Protein AF-A0A5N5XDY0-F1 (afdb_monomer)

pLDDT: mean 71.87, std 18.21, range [33.62, 95.75]

Mean predicted aligned error: 21.74 Å

Secondary structure (DSSP, 8-state):
-------S-EEE--TT-SS-EEESSHHHHHHHHHHHSTTSS-HHHHHHHHHHHH----SS-S-SS-TTSPTTTTTT--GGGHHHHHHHHHHHHHHHS--------------------------------TTSSSSS---------------------PPPPHHHHHHHHHHHHHHHHHHHHHHHHHHHHHHHHHHHHHHHHHHHHHHTTS--PPPPPPPPPPPPPPPP-S---TTTTTTTTS-HHHHHHHHHHHHHHHHHS--

Solvent-accessible surface area (backbone atoms only — not comparable to full-atom values): 17926 Å² total; per-residue (Å²): 132,82,90,70,66,86,67,92,54,54,67,52,81,60,87,93,46,100,63,78,49,76,28,90,43,70,64,61,46,49,54,47,43,56,72,79,44,61,86,78,63,54,76,68,53,50,50,49,50,48,50,56,70,63,55,61,71,63,90,66,50,91,53,87,65,65,90,87,57,61,92,79,74,63,83,78,66,51,67,91,45,37,64,62,54,48,46,64,56,48,56,62,52,59,69,66,53,75,75,78,83,72,75,73,81,73,88,77,82,86,85,83,88,83,83,89,79,93,78,86,80,91,80,85,87,77,94,71,71,88,81,74,76,82,82,78,88,82,88,84,84,85,86,81,83,93,73,89,81,93,74,82,80,81,74,77,73,73,74,76,55,78,66,56,60,53,49,55,54,49,53,53,51,51,53,52,50,55,50,52,56,51,51,53,53,50,54,49,52,53,52,54,50,53,53,52,55,52,52,52,50,55,54,53,60,62,64,73,72,71,83,79,84,88,75,85,80,78,85,80,81,82,81,76,85,76,84,83,85,72,82,90,49,81,77,61,81,51,52,85,79,46,52,78,69,53,47,57,52,52,52,54,50,52,59,49,51,56,68,75,57,73,130

Foldseek 3Di:
DPPPDPDLWDWDPDPLDPDIDTHPDLVVVVVCCCPSVNPPDDPVRSVVVSVVSVVPVPPQPPPPDQPPDDPPPCVPQDSVCNVVVNVVVVVVVVVPPPPDPPPPPPDDDDDDDDDDDDDDDDDDDDDDDPPPPPPDDDDDDDDDDDDDDPDDDPPPPPDPDPVVVVVVVVVVVVVVVVVVVVVVVVVVVVVVVVVVVVVVVVVVVVVVPDDDDDDDDDDDDDDDDDDPDDPPDVLPVCLVVDDPVVNVVSVVVVVVVCVVDPD

Sequence (263 aa):
MKYQHASSGLTCMDNSHDTTFSFYSAQAFKEHLYKEHSGQFDDDDLDNLTAACYQRLPRYSIITECPFCLPGQNSGIDLGNMVNHVTGHLIPLARISPAGHVAGDAESEYLASGKVSRGRPSQSGRRASLAERLQSEFPVEYQGENDTVEGYLLLNEAMPDADEEQCLANEARLRSSTYVDAQQKSAQCEFDTMNSVSSDNIRAAQAHNFGHPLSEPEPEPEPKPKDSGLPDNPFYNNWDSLTHKDRKKARRFIEKEMFTHPW

Structure (mmCIF, N/CA/C/O backbone):
data_AF-A0A5N5XDY0-F1
#
_entry.id   AF-A0A5N5XDY0-F1
#
loop_
_atom_site.group_PDB
_atom_site.id
_atom_site.type_symbol
_atom_site.label_atom_id
_atom_site.label_alt_id
_atom_site.label_comp_id
_atom_site.label_asym_id
_at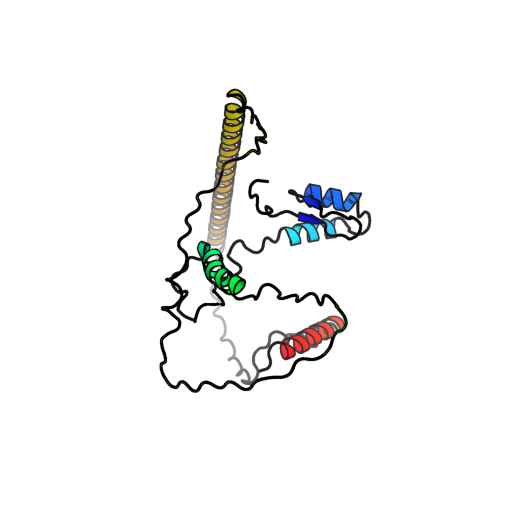om_site.label_entity_id
_atom_site.label_seq_id
_atom_site.pdbx_PDB_ins_code
_atom_site.Cartn_x
_atom_site.Cartn_y
_atom_site.Cartn_z
_atom_site.occupancy
_atom_site.B_iso_or_equiv
_atom_site.auth_seq_id
_atom_site.auth_comp_id
_atom_site.auth_asym_id
_atom_site.auth_atom_id
_atom_site.pdbx_PDB_model_num
ATOM 1 N N . MET A 1 1 ? 1.904 24.040 -2.381 1.00 43.53 1 MET A N 1
ATOM 2 C CA . MET A 1 1 ? 2.075 22.750 -1.677 1.00 43.53 1 MET A CA 1
ATOM 3 C C . MET A 1 1 ? 3.323 22.087 -2.240 1.00 43.53 1 MET A C 1
ATOM 5 O O . MET A 1 1 ? 3.305 21.654 -3.383 1.00 43.53 1 MET A O 1
ATOM 9 N N . LYS A 1 2 ? 4.451 22.166 -1.520 1.00 38.78 2 LYS A N 1
ATOM 10 C CA . LYS A 1 2 ? 5.746 21.638 -1.983 1.00 38.78 2 LYS A CA 1
ATOM 11 C C . LYS A 1 2 ? 5.671 20.105 -1.956 1.00 38.78 2 LYS A C 1
ATOM 13 O O . LYS A 1 2 ? 5.267 19.558 -0.940 1.00 38.78 2 LYS A O 1
ATOM 18 N N . TYR A 1 3 ? 6.011 19.486 -3.086 1.00 47.78 3 TYR A N 1
ATOM 19 C CA . TYR A 1 3 ? 6.076 18.070 -3.496 1.00 47.78 3 TYR A CA 1
ATOM 20 C C . TYR A 1 3 ? 6.390 16.988 -2.438 1.00 47.78 3 TYR A C 1
ATOM 22 O O . TYR A 1 3 ? 7.261 16.144 -2.637 1.00 47.78 3 TYR A O 1
ATOM 30 N N . GLN A 1 4 ? 5.677 16.954 -1.317 1.00 45.12 4 GLN A N 1
ATOM 31 C CA . GLN A 1 4 ? 5.674 15.797 -0.435 1.00 45.12 4 GLN A CA 1
ATOM 32 C C . GLN A 1 4 ? 4.752 14.762 -1.071 1.00 45.12 4 GLN A C 1
ATOM 34 O O . GLN A 1 4 ? 3.531 14.821 -0.939 1.00 45.12 4 GLN A O 1
ATOM 39 N N . HIS A 1 5 ? 5.345 13.833 -1.822 1.00 43.47 5 HIS A N 1
ATOM 40 C CA . HIS A 1 5 ? 4.677 12.577 -2.145 1.00 43.47 5 HIS A CA 1
ATOM 41 C C . HIS A 1 5 ? 4.140 11.986 -0.845 1.00 43.47 5 HIS A C 1
ATOM 43 O O . HIS A 1 5 ? 4.851 12.048 0.159 1.00 43.47 5 HIS A O 1
ATOM 49 N N . ALA A 1 6 ? 2.909 11.459 -0.868 1.00 47.19 6 ALA A N 1
ATOM 50 C CA . ALA A 1 6 ? 2.263 10.852 0.289 1.00 47.19 6 ALA A CA 1
ATOM 51 C C . ALA A 1 6 ? 3.246 9.888 0.960 1.00 47.19 6 ALA A C 1
ATOM 53 O O . ALA A 1 6 ? 3.518 8.788 0.471 1.00 47.19 6 ALA A O 1
ATOM 54 N N . SER A 1 7 ? 3.866 10.358 2.038 1.00 54.66 7 SER A N 1
ATOM 55 C CA . SER A 1 7 ? 4.783 9.574 2.835 1.00 54.66 7 SER A CA 1
ATOM 56 C C . SER A 1 7 ? 3.951 8.432 3.385 1.00 54.66 7 SER A C 1
ATOM 58 O O . SER A 1 7 ? 2.896 8.682 3.954 1.00 54.66 7 SER A O 1
ATOM 60 N N . SER A 1 8 ? 4.388 7.196 3.118 1.00 64.19 8 SER A N 1
ATOM 61 C CA . SER A 1 8 ? 3.718 5.947 3.500 1.00 64.19 8 SER A CA 1
ATOM 62 C C . SER A 1 8 ? 2.897 6.120 4.781 1.00 64.19 8 SER A C 1
ATOM 64 O O . SER A 1 8 ? 3.482 6.202 5.863 1.00 64.19 8 SER A O 1
ATOM 66 N N . GLY A 1 9 ? 1.581 6.244 4.632 1.00 76.81 9 GLY A N 1
ATOM 67 C CA . GLY A 1 9 ? 0.660 6.619 5.695 1.00 76.81 9 GLY A CA 1
ATOM 68 C C . GLY A 1 9 ? -0.569 5.728 5.645 1.00 76.81 9 GLY A C 1
ATOM 69 O O . GLY A 1 9 ? -0.947 5.232 4.583 1.00 76.81 9 GLY A O 1
ATOM 70 N N . LEU A 1 10 ? -1.163 5.495 6.808 1.00 86.06 10 LEU A N 1
ATOM 71 C CA . LEU A 1 10 ? -2.403 4.739 6.931 1.00 86.06 10 LEU A CA 1
ATOM 72 C C . LEU A 1 10 ? -3.538 5.650 6.476 1.00 86.06 10 LEU A C 1
ATOM 74 O O . LEU A 1 10 ? -3.572 6.814 6.870 1.00 86.06 10 LEU A O 1
ATOM 78 N N . THR A 1 11 ? -4.442 5.156 5.638 1.00 90.44 11 THR A N 1
ATOM 79 C CA . THR A 1 11 ? -5.595 5.942 5.187 1.00 90.44 11 THR A CA 1
ATOM 80 C C . THR A 1 11 ? -6.879 5.199 5.498 1.00 90.44 11 THR A C 1
ATOM 82 O O . THR A 1 11 ? -6.987 4.007 5.217 1.00 90.44 11 THR A O 1
ATOM 85 N N . CYS A 1 12 ? -7.840 5.896 6.101 1.00 91.69 12 CYS A N 1
ATOM 86 C CA . CYS A 1 12 ? -9.199 5.385 6.219 1.00 91.69 12 CYS A CA 1
ATOM 87 C C . CYS A 1 12 ? -9.968 5.769 4.951 1.00 91.69 12 CYS A C 1
ATOM 89 O O . CYS A 1 12 ? -10.018 6.947 4.586 1.00 91.69 12 CYS A O 1
ATOM 91 N N . MET A 1 13 ? -10.523 4.768 4.267 1.00 88.75 13 MET A N 1
ATOM 92 C CA . MET A 1 13 ? -11.339 4.929 3.055 1.00 88.75 13 MET A CA 1
ATOM 93 C C . MET A 1 13 ? -12.779 4.452 3.272 1.00 88.75 13 MET A C 1
ATOM 95 O O . MET A 1 13 ? -13.452 4.074 2.317 1.00 88.75 13 MET A O 1
ATOM 99 N N . ASP A 1 14 ? -13.230 4.397 4.523 1.00 90.56 14 ASP A N 1
ATOM 100 C CA . ASP A 1 14 ? -14.595 3.984 4.815 1.00 90.56 14 ASP A CA 1
ATOM 101 C C . ASP A 1 14 ? -15.613 5.027 4.328 1.00 90.56 14 ASP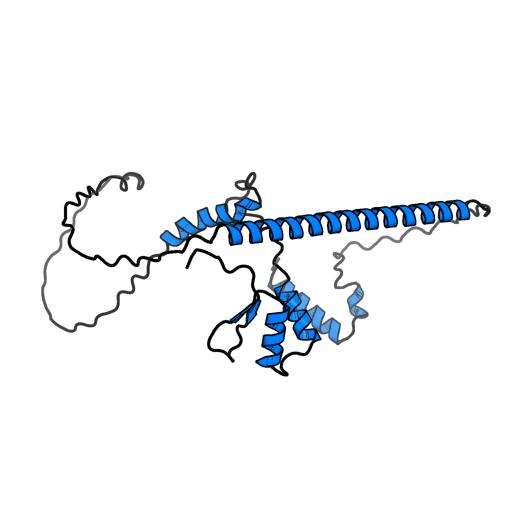 A C 1
ATOM 103 O O . ASP A 1 14 ? -15.341 6.228 4.294 1.00 90.56 14 ASP A O 1
ATOM 107 N N . ASN A 1 15 ? -16.805 4.557 3.961 1.00 90.44 15 ASN A N 1
ATOM 108 C CA . ASN A 1 15 ? -17.873 5.403 3.427 1.00 90.44 15 ASN A CA 1
ATOM 109 C C . ASN A 1 15 ? -18.590 6.235 4.507 1.00 90.44 15 ASN A C 1
ATOM 111 O O . ASN A 1 15 ? -19.485 7.010 4.172 1.00 90.44 15 ASN A O 1
ATOM 115 N N . SER A 1 16 ? -18.254 6.072 5.790 1.00 91.06 16 SER A N 1
ATOM 116 C CA . SER A 1 16 ? -18.782 6.901 6.882 1.00 91.06 16 SER A CA 1
ATOM 117 C C . SER A 1 16 ? -18.285 8.352 6.840 1.00 91.06 16 SER A C 1
ATOM 119 O O . SER A 1 16 ? -18.801 9.201 7.574 1.00 91.06 16 SER A O 1
ATOM 121 N N . HIS A 1 17 ? -17.278 8.644 6.013 1.00 89.44 17 HIS A N 1
ATOM 122 C CA . HIS A 1 17 ? -16.647 9.949 5.912 1.00 89.44 17 HIS A CA 1
ATOM 123 C C . HIS A 1 17 ? -16.549 10.402 4.453 1.00 89.44 17 HIS A C 1
ATOM 125 O O . HIS A 1 17 ? -16.140 9.646 3.578 1.00 89.44 17 HIS A O 1
ATOM 131 N N . ASP A 1 18 ? -16.837 11.679 4.200 1.00 91.88 18 ASP A N 1
ATOM 132 C CA . ASP A 1 18 ? -16.737 12.272 2.856 1.00 91.88 18 ASP A CA 1
ATOM 133 C C . ASP A 1 18 ? -15.285 12.595 2.449 1.00 91.88 18 ASP A C 1
ATOM 135 O O . ASP A 1 18 ? -15.013 13.040 1.332 1.00 91.88 18 ASP A O 1
ATOM 139 N N . THR A 1 19 ? -14.333 12.409 3.367 1.00 89.38 19 THR A N 1
ATOM 140 C CA . THR A 1 19 ? -12.928 12.782 3.197 1.00 89.38 19 THR A CA 1
ATOM 141 C C . THR A 1 19 ? -11.998 11.654 3.616 1.00 89.38 19 THR A C 1
ATOM 143 O O . THR A 1 19 ? -12.155 11.083 4.693 1.00 89.38 19 THR A O 1
ATOM 146 N N . THR A 1 20 ? -10.968 11.385 2.810 1.00 90.44 20 THR A N 1
ATOM 147 C CA . THR A 1 20 ? -9.908 10.429 3.154 1.00 90.44 20 THR A CA 1
ATOM 148 C C . THR A 1 20 ? -9.038 10.983 4.280 1.00 90.44 20 THR A C 1
ATOM 150 O O . THR A 1 20 ? -8.316 11.964 4.091 1.00 90.44 20 THR A O 1
ATOM 153 N N . PHE A 1 21 ? -9.071 10.339 5.446 1.00 91.75 21 PHE A N 1
ATOM 154 C CA . PHE A 1 21 ? -8.192 10.685 6.561 1.00 91.75 21 PHE A CA 1
ATOM 155 C C . PHE A 1 21 ? -6.872 9.927 6.452 1.00 91.75 21 PHE A C 1
ATOM 157 O O . PHE A 1 21 ? -6.863 8.701 6.352 1.00 91.75 21 PHE A O 1
ATOM 164 N N . SER A 1 22 ? -5.758 10.657 6.486 1.00 89.50 22 SER A N 1
ATOM 165 C CA . SER A 1 22 ? -4.402 10.103 6.459 1.00 89.50 22 SER A CA 1
ATOM 166 C C . SER A 1 22 ? -3.716 10.241 7.816 1.00 89.50 22 SER A C 1
ATOM 168 O O . SER A 1 22 ? -3.677 11.332 8.385 1.00 89.50 22 SER A O 1
ATOM 170 N N . PHE A 1 23 ? -3.110 9.157 8.294 1.00 91.75 23 PHE A N 1
ATOM 171 C CA . PHE A 1 23 ? -2.450 9.065 9.591 1.00 91.75 23 PHE A CA 1
ATOM 172 C C . PHE A 1 23 ? -0.983 8.661 9.431 1.00 91.75 23 PHE A C 1
ATOM 174 O O . PHE A 1 23 ? -0.635 7.779 8.642 1.00 91.75 23 PHE A O 1
ATOM 181 N N . TYR A 1 24 ? -0.118 9.283 10.232 1.00 88.00 24 TYR A N 1
ATOM 182 C CA . TYR A 1 24 ? 1.324 9.011 10.243 1.00 88.00 24 TYR A CA 1
ATOM 183 C C . TYR A 1 24 ? 1.736 7.949 11.270 1.00 88.00 24 TYR A C 1
ATOM 185 O O . TYR A 1 24 ? 2.870 7.471 11.236 1.00 88.00 24 TYR A O 1
ATOM 193 N N . SER A 1 25 ? 0.837 7.571 12.183 1.00 89.88 25 SER A N 1
ATOM 194 C CA . SER A 1 25 ? 1.092 6.557 13.204 1.00 89.88 25 SER A CA 1
ATOM 195 C C . SER A 1 25 ? -0.024 5.515 13.261 1.00 89.88 25 SER A C 1
ATOM 197 O O . SER A 1 25 ? -1.206 5.835 13.135 1.00 89.88 25 SER A O 1
ATOM 199 N N . ALA A 1 26 ? 0.382 4.266 13.509 1.00 90.81 26 ALA A N 1
ATOM 200 C CA . ALA A 1 26 ? -0.480 3.144 13.874 1.00 90.81 26 ALA A CA 1
ATOM 201 C C . ALA A 1 26 ? -1.526 3.541 14.918 1.00 90.81 26 ALA A C 1
ATOM 203 O O . ALA A 1 26 ? -2.714 3.297 14.756 1.00 90.81 26 ALA A O 1
ATOM 204 N N . GLN A 1 27 ? -1.056 4.184 15.986 1.00 93.38 27 GLN A N 1
ATOM 205 C CA . GLN A 1 27 ? -1.870 4.522 17.140 1.00 93.38 27 GLN A CA 1
ATOM 206 C C . GLN A 1 27 ? -2.979 5.516 16.786 1.00 93.38 27 GLN A C 1
ATOM 208 O O . GLN A 1 27 ? -4.128 5.282 17.138 1.00 93.38 27 GLN A O 1
ATOM 213 N N . ALA A 1 28 ? -2.665 6.572 16.026 1.00 94.06 28 ALA A N 1
ATOM 214 C CA . ALA A 1 28 ? -3.666 7.555 15.615 1.00 94.06 28 ALA A CA 1
ATOM 215 C C . ALA A 1 28 ? -4.730 6.938 14.692 1.00 94.06 28 ALA A C 1
ATOM 217 O O . ALA A 1 28 ? -5.906 7.280 14.790 1.00 94.06 28 ALA A O 1
ATOM 218 N N . PHE A 1 29 ? -4.333 5.998 13.827 1.00 93.75 29 PHE A N 1
ATOM 219 C CA . PHE A 1 29 ? -5.274 5.250 12.996 1.00 93.75 29 PHE A CA 1
ATOM 220 C C . PHE A 1 29 ? -6.183 4.340 13.834 1.00 93.75 29 PHE A C 1
ATOM 222 O O . PHE A 1 29 ? -7.393 4.331 13.623 1.00 93.75 29 PHE A O 1
ATOM 229 N N . LYS A 1 30 ? -5.635 3.629 14.828 1.00 93.88 30 LYS A N 1
ATOM 230 C CA . LYS A 1 30 ? -6.440 2.801 15.737 1.00 93.88 30 LYS A CA 1
ATOM 231 C C . LYS A 1 30 ? -7.422 3.629 16.556 1.00 93.88 30 LYS A C 1
ATOM 233 O O . LYS A 1 30 ? -8.588 3.272 16.649 1.00 93.88 30 LYS A O 1
ATOM 238 N N . GLU A 1 31 ? -6.976 4.751 17.114 1.00 95.12 31 GLU A N 1
ATOM 239 C CA . GLU A 1 31 ? -7.840 5.673 17.861 1.00 95.12 31 GLU A CA 1
ATOM 240 C C . GLU A 1 31 ? -8.985 6.205 16.995 1.00 95.12 31 GLU A C 1
ATOM 242 O O . GLU A 1 31 ? -10.125 6.280 17.456 1.00 95.12 31 GLU A O 1
ATOM 247 N N . HIS A 1 32 ? -8.704 6.511 15.727 1.00 95.31 32 HIS A N 1
ATOM 248 C CA . HIS A 1 32 ? -9.734 6.862 14.757 1.00 95.31 32 HIS A CA 1
ATOM 249 C C . HIS A 1 32 ? -10.731 5.716 14.531 1.00 95.31 32 HIS A C 1
ATOM 251 O O . HIS A 1 32 ? -11.935 5.951 14.620 1.00 95.31 32 HIS A O 1
ATOM 257 N N . LEU A 1 33 ? -10.259 4.483 14.318 1.00 94.62 33 LEU A N 1
ATOM 258 C CA . LEU A 1 33 ? -11.135 3.318 14.152 1.00 94.62 33 LEU A CA 1
ATOM 259 C C . LEU A 1 33 ? -11.999 3.057 15.394 1.00 94.62 33 LEU A C 1
ATOM 261 O O . LEU A 1 33 ? -13.194 2.817 15.261 1.00 94.62 33 LEU A O 1
ATOM 265 N N . TYR A 1 34 ? -11.451 3.183 16.604 1.00 93.56 34 TYR A N 1
ATOM 266 C CA . TYR A 1 34 ? -12.243 3.028 17.828 1.00 93.56 34 TYR A CA 1
ATOM 267 C C . TYR A 1 34 ? -13.325 4.093 17.975 1.00 93.56 34 TYR A C 1
ATOM 269 O O . TYR A 1 34 ? -14.418 3.798 18.459 1.00 93.56 34 TYR A O 1
ATOM 277 N N . LYS A 1 35 ? -13.014 5.335 17.598 1.00 94.69 35 LYS A N 1
ATOM 278 C CA . LYS A 1 35 ? -13.906 6.471 17.817 1.00 94.69 35 LYS A CA 1
ATOM 279 C C . LYS A 1 35 ? -15.003 6.566 16.762 1.00 94.69 35 LYS A C 1
ATOM 281 O O . LYS A 1 35 ? -16.158 6.785 17.111 1.00 94.69 35 LYS A O 1
ATOM 286 N N . GLU A 1 36 ? -14.636 6.419 15.495 1.00 95.75 36 GLU A N 1
ATOM 287 C CA . GLU A 1 36 ? -15.531 6.665 14.360 1.00 95.75 36 GLU A CA 1
ATOM 288 C C . GLU A 1 36 ? -16.136 5.363 13.796 1.00 95.75 36 GLU A C 1
ATOM 290 O O . GLU A 1 36 ? -17.193 5.395 13.170 1.00 95.75 36 GLU A O 1
ATOM 295 N N . HIS A 1 37 ? -15.523 4.205 14.081 1.00 93.44 37 HIS A N 1
ATOM 296 C CA . HIS A 1 37 ? -15.965 2.873 13.634 1.00 93.44 37 HIS A CA 1
ATOM 297 C C . HIS A 1 37 ? -16.177 1.897 14.804 1.00 93.44 37 HIS A C 1
ATOM 299 O O . HIS A 1 37 ? -15.895 0.698 14.706 1.00 93.44 37 HIS A O 1
ATOM 305 N N . SER A 1 38 ? -16.685 2.402 15.933 1.00 88.56 38 SER A N 1
ATOM 306 C CA . SER A 1 38 ? -16.851 1.618 17.160 1.00 88.56 38 SER A CA 1
ATOM 307 C C . SER A 1 38 ? -17.685 0.348 16.931 1.00 88.56 38 SER A C 1
ATOM 309 O O . SER A 1 38 ? -18.814 0.421 16.441 1.00 88.56 38 SER A O 1
ATOM 311 N N . GLY A 1 39 ? -17.148 -0.807 17.332 1.00 90.50 39 GLY A N 1
ATOM 312 C CA . GLY A 1 39 ? -17.832 -2.104 17.276 1.00 90.50 39 GLY A CA 1
ATOM 313 C C . GLY A 1 39 ? -17.767 -2.838 15.932 1.00 90.50 39 GLY A C 1
ATOM 314 O O . GLY A 1 39 ? -18.360 -3.910 15.824 1.00 90.50 39 GLY A O 1
ATOM 315 N N . GLN A 1 40 ? -17.067 -2.304 14.924 1.00 90.31 40 GLN A N 1
ATOM 316 C CA . GLN A 1 40 ? -16.798 -3.039 13.677 1.00 90.31 40 GLN A CA 1
ATOM 317 C C . GLN A 1 40 ? -15.556 -3.929 13.749 1.00 90.31 40 GLN A C 1
ATOM 319 O O . GLN A 1 40 ? -15.483 -4.918 13.025 1.00 90.31 40 GLN A O 1
ATOM 324 N N . PHE A 1 41 ? -14.604 -3.578 14.609 1.00 92.31 41 PHE A N 1
ATOM 325 C CA . PHE A 1 41 ? -13.322 -4.256 14.737 1.00 92.31 41 PHE A CA 1
ATOM 326 C C . PHE A 1 41 ? -13.039 -4.503 16.219 1.00 92.31 41 PHE A C 1
ATOM 328 O O . PHE A 1 41 ? -13.302 -3.625 17.048 1.00 92.31 41 PHE A O 1
ATOM 335 N N . ASP A 1 42 ? -12.531 -5.686 16.544 1.00 94.06 42 ASP A N 1
ATOM 336 C CA . ASP A 1 42 ? -11.958 -5.972 17.858 1.00 94.06 42 ASP A CA 1
ATOM 337 C C . ASP A 1 42 ? -10.457 -5.634 17.892 1.00 94.06 42 ASP A C 1
ATOM 339 O O . ASP A 1 42 ? -9.836 -5.385 16.858 1.00 94.06 42 ASP A O 1
ATOM 343 N N . ASP A 1 43 ? -9.873 -5.570 19.089 1.00 91.75 43 ASP A N 1
ATOM 344 C CA . ASP A 1 43 ? -8.477 -5.160 19.278 1.00 91.75 43 ASP A CA 1
ATOM 345 C C . ASP A 1 43 ? -7.492 -6.002 18.437 1.00 91.75 43 ASP A C 1
ATOM 347 O O . ASP A 1 43 ? -6.533 -5.457 17.881 1.00 91.75 43 ASP A O 1
ATOM 351 N N . ASP A 1 44 ? -7.761 -7.303 18.279 1.00 93.56 44 ASP A N 1
ATOM 352 C CA . ASP A 1 44 ? -6.936 -8.219 17.487 1.00 93.56 44 ASP A CA 1
ATOM 353 C C . ASP A 1 44 ? -7.048 -7.912 15.981 1.00 93.56 44 ASP A C 1
ATOM 355 O O . ASP A 1 44 ? -6.042 -7.889 15.260 1.00 93.56 44 ASP A O 1
ATOM 359 N N . ASP A 1 45 ? -8.253 -7.623 15.486 1.00 94.00 45 ASP A N 1
ATOM 360 C CA . ASP A 1 45 ? -8.497 -7.191 14.109 1.00 94.00 45 ASP A CA 1
ATOM 361 C C . ASP A 1 45 ? -7.819 -5.850 13.805 1.00 94.00 45 ASP A C 1
ATOM 363 O O . ASP A 1 45 ? -7.219 -5.698 12.734 1.00 94.00 45 ASP A O 1
ATOM 367 N N . LEU A 1 46 ? -7.848 -4.887 14.735 1.00 91.62 46 LEU A N 1
ATOM 368 C CA . LEU A 1 46 ? -7.135 -3.613 14.572 1.00 91.62 46 LEU A CA 1
ATOM 369 C C . LEU A 1 46 ? -5.620 -3.820 14.484 1.00 91.62 46 LEU A C 1
ATOM 371 O O . LEU A 1 46 ? -4.955 -3.160 13.674 1.00 91.62 46 LEU A O 1
ATOM 375 N N . ASP A 1 47 ? -5.063 -4.707 15.305 1.00 90.00 47 ASP A N 1
ATOM 376 C CA . ASP A 1 47 ? -3.643 -5.052 15.278 1.00 90.00 47 ASP A CA 1
ATOM 377 C C . ASP A 1 47 ? -3.261 -5.712 13.954 1.00 90.00 47 ASP A C 1
ATOM 379 O O . ASP A 1 47 ? -2.285 -5.297 13.320 1.00 90.00 47 ASP A O 1
ATOM 383 N N . ASN A 1 48 ? -4.069 -6.663 13.485 1.00 90.25 48 ASN A N 1
ATOM 384 C CA . ASN A 1 48 ? -3.872 -7.336 12.205 1.00 90.25 48 ASN A CA 1
ATOM 385 C C . ASN A 1 48 ? -3.995 -6.377 11.020 1.00 90.25 48 ASN A C 1
ATOM 387 O O . ASN A 1 48 ? -3.157 -6.409 10.117 1.00 90.25 48 ASN A O 1
ATOM 391 N N . LEU A 1 49 ? -4.999 -5.498 11.023 1.00 88.81 49 LEU A N 1
ATOM 392 C CA . LEU A 1 49 ? -5.204 -4.498 9.978 1.00 88.81 49 LEU A CA 1
ATOM 393 C C . LEU A 1 49 ? -4.032 -3.519 9.939 1.00 88.81 49 LEU A C 1
ATOM 395 O O . LEU A 1 49 ? -3.452 -3.269 8.882 1.00 88.81 49 LEU A O 1
ATOM 399 N N . THR A 1 50 ? -3.632 -3.019 11.107 1.00 88.31 50 THR A N 1
ATOM 400 C CA . THR A 1 50 ? -2.471 -2.140 11.237 1.00 88.31 50 THR A CA 1
ATOM 401 C C . THR A 1 50 ? -1.220 -2.849 10.722 1.00 88.31 50 THR A C 1
ATOM 403 O O . THR A 1 50 ? -0.522 -2.310 9.865 1.00 88.31 50 THR A O 1
ATOM 406 N N . ALA A 1 51 ? -0.956 -4.081 11.164 1.00 86.62 51 ALA A N 1
ATOM 407 C CA . ALA A 1 51 ? 0.186 -4.872 10.717 1.00 86.62 51 ALA A CA 1
ATOM 408 C C . ALA A 1 51 ? 0.160 -5.135 9.204 1.00 86.62 51 ALA A C 1
ATOM 410 O O . ALA A 1 51 ? 1.202 -5.020 8.563 1.00 86.62 51 ALA A O 1
ATOM 411 N N . ALA A 1 52 ? -1.006 -5.418 8.618 1.00 83.12 52 ALA A N 1
ATOM 412 C CA . ALA A 1 52 ? -1.178 -5.605 7.179 1.00 83.12 52 ALA A CA 1
ATOM 413 C C . ALA A 1 52 ? -0.888 -4.316 6.398 1.00 83.12 52 ALA A C 1
ATOM 415 O O . ALA A 1 52 ? -0.205 -4.357 5.378 1.00 83.12 52 ALA A O 1
ATOM 416 N N . CYS A 1 53 ? -1.312 -3.156 6.899 1.00 77.31 53 CYS A N 1
ATOM 417 C CA . CYS A 1 53 ? -0.952 -1.874 6.296 1.00 77.31 53 CYS A CA 1
ATOM 418 C C . CYS A 1 53 ? 0.539 -1.523 6.487 1.00 77.31 53 CYS A C 1
ATOM 420 O O . CYS A 1 53 ? 1.122 -0.824 5.656 1.00 77.31 53 CYS A O 1
ATOM 422 N N . TYR A 1 54 ? 1.175 -2.028 7.551 1.00 72.88 54 TYR A N 1
ATOM 423 C CA . TYR A 1 54 ? 2.622 -1.937 7.786 1.00 72.88 54 TYR A CA 1
ATOM 424 C C . TYR A 1 54 ? 3.443 -3.030 7.111 1.00 72.88 54 TYR A C 1
ATOM 426 O O . TYR A 1 54 ? 4.676 -2.919 7.130 1.00 72.88 54 TYR A O 1
ATOM 434 N N . GLN A 1 55 ? 2.820 -4.014 6.451 1.00 65.31 55 GLN A N 1
ATOM 435 C CA . GLN A 1 55 ? 3.482 -4.794 5.410 1.00 65.31 55 GLN A CA 1
ATOM 436 C C . GLN A 1 55 ? 3.738 -3.838 4.248 1.00 65.31 55 GLN A C 1
ATOM 438 O O . GLN A 1 55 ? 3.112 -3.885 3.191 1.00 65.31 55 GLN A O 1
ATOM 443 N N . ARG A 1 56 ? 4.689 -2.923 4.473 1.00 59.16 56 ARG A N 1
ATOM 444 C CA . ARG A 1 56 ? 5.425 -2.239 3.434 1.00 59.16 56 ARG A CA 1
ATOM 445 C C . ARG A 1 56 ? 5.774 -3.343 2.469 1.00 59.16 56 ARG A C 1
ATOM 447 O O . ARG A 1 56 ? 6.534 -4.244 2.833 1.00 59.16 56 ARG A O 1
ATOM 454 N N . LEU A 1 57 ? 5.206 -3.252 1.267 1.00 58.09 57 LEU A N 1
ATOM 455 C CA . LEU A 1 57 ? 5.749 -3.967 0.130 1.00 58.09 57 LEU A CA 1
ATOM 456 C C . LEU A 1 57 ? 7.262 -3.820 0.260 1.00 58.09 57 LEU A C 1
ATOM 458 O O . LEU A 1 57 ? 7.721 -2.688 0.498 1.00 58.09 57 LEU A O 1
ATOM 462 N N . PRO A 1 58 ? 7.995 -4.945 0.296 1.00 59.62 58 PRO A N 1
ATOM 463 C CA . PRO A 1 58 ? 9.406 -4.913 0.597 1.00 59.62 58 PRO A CA 1
ATOM 464 C C . PRO A 1 58 ? 10.037 -3.779 -0.202 1.00 59.62 58 PRO A C 1
ATOM 466 O O . PRO A 1 58 ? 9.735 -3.616 -1.381 1.00 59.62 58 PRO A O 1
ATOM 469 N N . ARG A 1 59 ? 10.859 -2.934 0.434 1.00 57.66 59 ARG A N 1
ATOM 470 C CA . ARG A 1 59 ? 11.488 -1.798 -0.269 1.00 57.66 59 ARG A CA 1
ATOM 471 C C . ARG A 1 59 ? 12.339 -2.251 -1.466 1.00 57.66 59 ARG A C 1
ATOM 473 O O . ARG A 1 59 ? 12.796 -1.415 -2.235 1.00 57.66 59 ARG A O 1
ATOM 480 N N . TYR A 1 60 ? 12.560 -3.557 -1.603 1.00 57.53 60 TYR A N 1
ATOM 481 C CA . TYR A 1 60 ? 13.055 -4.208 -2.802 1.00 57.53 60 TYR A CA 1
ATOM 482 C C . TYR A 1 60 ? 11.999 -4.044 -3.898 1.00 57.53 60 TYR A C 1
ATOM 484 O O . TYR A 1 60 ? 10.921 -4.629 -3.842 1.00 57.53 60 TYR A O 1
ATOM 492 N N . SER A 1 61 ? 12.318 -3.171 -4.847 1.00 61.59 61 SER A N 1
ATOM 493 C CA . SER A 1 61 ? 11.527 -2.786 -6.007 1.00 61.59 61 SER A CA 1
ATOM 494 C C . SER A 1 61 ? 10.640 -3.934 -6.500 1.00 61.59 61 SER A C 1
ATOM 496 O O . SER A 1 61 ? 11.146 -4.952 -6.958 1.00 61.59 61 SER A O 1
ATOM 498 N N . ILE A 1 62 ? 9.314 -3.745 -6.440 1.00 71.50 62 ILE A N 1
ATOM 499 C CA . ILE A 1 62 ? 8.283 -4.665 -6.979 1.00 71.50 62 ILE A CA 1
ATOM 500 C C . ILE A 1 62 ? 8.611 -5.081 -8.424 1.00 71.50 62 ILE A C 1
ATOM 502 O O . ILE A 1 62 ? 8.194 -6.126 -8.911 1.00 71.50 62 ILE A O 1
ATOM 506 N N . ILE A 1 63 ? 9.382 -4.240 -9.105 1.00 81.44 63 ILE A N 1
ATOM 507 C CA . ILE A 1 63 ? 9.887 -4.453 -10.440 1.00 81.44 63 ILE A CA 1
ATOM 508 C C . ILE A 1 63 ? 11.346 -4.901 -10.320 1.00 81.44 63 ILE A C 1
ATOM 510 O O . ILE A 1 63 ? 12.234 -4.079 -10.099 1.00 81.44 63 ILE A O 1
ATOM 514 N N . THR A 1 64 ? 11.584 -6.204 -10.451 1.00 86.94 64 THR A N 1
ATOM 515 C CA . THR A 1 64 ? 12.931 -6.780 -10.609 1.00 86.94 64 THR A CA 1
ATOM 516 C C . THR A 1 64 ? 13.376 -6.781 -12.068 1.00 86.94 64 THR A C 1
ATOM 518 O O . THR A 1 64 ? 14.568 -6.784 -12.356 1.00 86.94 64 THR A O 1
ATOM 521 N N . GLU A 1 65 ? 12.419 -6.741 -12.994 1.00 89.81 65 GLU A N 1
ATOM 522 C CA . GLU A 1 65 ? 12.647 -6.756 -14.433 1.00 89.81 65 GLU A CA 1
ATOM 523 C C . GLU A 1 65 ? 11.717 -5.757 -15.116 1.00 89.81 65 GLU A C 1
ATOM 525 O O . GLU A 1 65 ? 10.529 -5.678 -14.802 1.00 89.81 65 GLU A O 1
ATOM 530 N N . CYS A 1 66 ? 12.246 -4.985 -16.065 1.00 92.12 66 CYS A N 1
ATOM 531 C CA . CYS A 1 66 ? 11.430 -4.061 -16.838 1.00 92.12 66 CYS A CA 1
ATOM 532 C C . CYS A 1 66 ? 10.555 -4.835 -17.840 1.00 92.12 66 CYS A C 1
ATOM 534 O O . CYS A 1 66 ? 11.114 -5.517 -18.702 1.00 92.12 66 CYS A O 1
ATOM 536 N N . PRO A 1 67 ? 9.216 -4.682 -17.812 1.00 91.56 67 PRO A N 1
ATOM 537 C CA . PRO A 1 67 ? 8.314 -5.381 -18.731 1.00 91.56 67 PRO A CA 1
ATOM 538 C C . PRO A 1 67 ? 8.329 -4.811 -20.160 1.00 91.56 67 PRO A C 1
ATOM 540 O O . PRO A 1 67 ? 7.745 -5.402 -21.064 1.00 91.56 67 PRO A O 1
ATOM 543 N N . PHE A 1 68 ? 8.958 -3.651 -20.373 1.00 93.44 68 PHE A N 1
ATOM 544 C CA . PHE A 1 68 ? 9.011 -2.971 -21.671 1.00 93.44 68 PHE A CA 1
ATOM 545 C C . PHE A 1 68 ? 10.280 -3.282 -22.470 1.00 93.44 68 PHE A C 1
ATOM 547 O O . PHE A 1 68 ? 10.330 -3.020 -23.672 1.00 93.44 68 PHE A O 1
ATOM 554 N N . CYS A 1 69 ? 11.306 -3.828 -21.818 1.00 93.69 69 CYS A N 1
ATOM 555 C CA . CYS A 1 69 ? 12.565 -4.175 -22.461 1.00 93.69 69 CYS A CA 1
ATOM 556 C C . CYS A 1 69 ? 12.558 -5.608 -22.979 1.00 93.69 69 CYS A C 1
ATOM 558 O O . CYS A 1 69 ? 11.895 -6.491 -22.439 1.00 93.69 69 CYS A O 1
ATOM 560 N N . LEU A 1 70 ? 13.360 -5.852 -24.015 1.00 92.06 70 LEU A N 1
ATOM 561 C CA . LEU A 1 70 ? 13.598 -7.212 -24.477 1.00 92.06 70 LEU A CA 1
ATOM 562 C C . LEU A 1 70 ? 14.454 -7.979 -23.451 1.00 92.06 70 LEU A C 1
ATOM 564 O O . LEU A 1 70 ? 15.342 -7.382 -22.827 1.00 92.06 70 LEU A O 1
ATOM 568 N N . PRO A 1 71 ? 14.251 -9.302 -23.309 1.00 86.44 71 PRO A N 1
ATOM 569 C CA . PRO A 1 71 ? 15.086 -10.139 -22.455 1.00 86.44 71 PRO A CA 1
ATOM 570 C C . PRO A 1 71 ? 16.574 -9.934 -22.775 1.00 86.44 71 PRO A C 1
ATOM 572 O O . PRO A 1 71 ? 16.985 -10.005 -23.933 1.00 86.44 71 PRO A O 1
ATOM 575 N N . GLY A 1 72 ? 17.380 -9.642 -21.752 1.00 81.44 72 GLY A N 1
ATOM 576 C CA . GLY A 1 72 ? 18.824 -9.407 -21.883 1.00 81.44 72 GLY A CA 1
ATOM 577 C C . GLY A 1 72 ? 19.257 -7.942 -22.035 1.00 81.44 72 GLY A C 1
ATOM 578 O O . GLY A 1 72 ? 20.434 -7.651 -21.822 1.00 81.44 72 GLY A O 1
ATOM 579 N N . GLN A 1 73 ? 18.338 -7.005 -22.304 1.00 80.75 73 GLN A N 1
ATOM 580 C CA . GLN A 1 73 ? 18.659 -5.564 -22.338 1.00 80.75 73 GLN A CA 1
ATOM 581 C C . GLN A 1 73 ? 18.759 -4.926 -20.940 1.00 80.75 73 GLN A C 1
ATOM 583 O O . GLN A 1 73 ? 19.302 -3.835 -20.799 1.00 80.75 73 GLN A O 1
ATOM 588 N N . ASN A 1 74 ? 18.297 -5.629 -19.902 1.00 76.81 74 ASN A N 1
ATOM 589 C CA . ASN A 1 74 ? 18.221 -5.116 -18.529 1.00 76.81 74 ASN A CA 1
ATOM 590 C C . ASN A 1 74 ? 19.472 -5.408 -17.682 1.00 76.81 74 ASN A C 1
ATOM 592 O O . ASN A 1 74 ? 19.491 -5.096 -16.495 1.00 76.81 74 ASN A O 1
ATOM 596 N N . SER A 1 75 ? 20.517 -6.006 -18.261 1.00 76.81 75 SER A N 1
ATOM 597 C CA . SER A 1 75 ? 21.647 -6.622 -17.541 1.00 76.81 75 SER A CA 1
ATOM 598 C C . SER A 1 75 ? 22.599 -5.656 -16.808 1.00 76.81 75 SER A C 1
ATOM 600 O O . SER A 1 75 ? 23.628 -6.084 -16.298 1.00 76.81 75 SER A O 1
ATOM 602 N N . GLY A 1 76 ? 22.257 -4.372 -16.690 1.00 83.81 76 GLY A N 1
ATOM 603 C CA . GLY A 1 76 ? 23.051 -3.380 -15.955 1.00 83.81 76 GLY A CA 1
ATOM 604 C C . GLY A 1 76 ? 22.231 -2.335 -15.203 1.00 83.81 76 GLY A C 1
ATOM 605 O O . GLY A 1 76 ? 22.794 -1.339 -14.752 1.00 83.81 76 GLY A O 1
ATOM 606 N N . ILE A 1 77 ? 20.912 -2.515 -15.090 1.00 86.38 77 ILE A N 1
ATOM 607 C CA . ILE A 1 77 ? 20.063 -1.556 -14.381 1.00 86.38 77 ILE A CA 1
ATOM 608 C C . ILE A 1 77 ? 20.106 -1.899 -12.895 1.00 86.38 77 ILE A C 1
ATOM 610 O O . ILE A 1 77 ? 19.616 -2.944 -12.476 1.00 86.38 77 ILE A O 1
ATOM 614 N N . ASP A 1 78 ? 20.694 -1.006 -12.102 1.00 87.56 78 ASP A N 1
ATOM 615 C CA . ASP A 1 78 ? 20.655 -1.103 -10.646 1.00 87.56 78 ASP A CA 1
ATOM 616 C C . ASP A 1 78 ? 19.200 -1.143 -10.144 1.00 87.56 78 ASP A C 1
ATOM 618 O O . ASP A 1 78 ? 18.341 -0.398 -10.629 1.00 87.56 78 ASP A O 1
ATOM 622 N N . LEU A 1 79 ? 18.918 -1.993 -9.154 1.00 82.31 79 LEU A N 1
ATOM 623 C CA . LEU A 1 79 ? 17.567 -2.210 -8.624 1.00 82.31 79 LEU A CA 1
ATOM 624 C C . LEU A 1 79 ? 16.959 -0.912 -8.066 1.00 82.31 79 LEU A C 1
ATOM 626 O O . LEU A 1 79 ? 15.745 -0.707 -8.163 1.00 82.31 79 LEU A O 1
ATOM 630 N N . GLY A 1 80 ? 17.803 -0.011 -7.547 1.00 80.38 80 GLY A N 1
ATOM 631 C CA . GLY A 1 80 ? 17.405 1.328 -7.104 1.00 80.38 80 GLY A CA 1
ATOM 632 C C . GLY A 1 80 ? 16.942 2.248 -8.241 1.00 80.38 80 GLY A C 1
ATOM 633 O O . GLY A 1 80 ? 16.153 3.161 -8.011 1.00 80.38 80 GLY A O 1
ATOM 634 N N . ASN A 1 81 ? 17.361 1.976 -9.481 1.00 88.12 81 ASN A N 1
ATOM 635 C CA . ASN A 1 81 ? 17.040 2.766 -10.672 1.00 88.12 81 ASN A CA 1
ATOM 636 C C . ASN A 1 81 ? 15.957 2.141 -11.563 1.00 88.12 81 ASN A C 1
ATOM 638 O O . ASN A 1 81 ? 15.538 2.772 -12.537 1.00 88.12 81 ASN A O 1
ATOM 642 N N . MET A 1 82 ? 15.459 0.943 -11.237 1.00 89.69 82 MET A N 1
ATOM 643 C CA . MET A 1 82 ? 14.462 0.247 -12.059 1.00 89.69 82 MET A CA 1
ATOM 644 C C . MET A 1 82 ? 13.176 1.065 -12.242 1.00 89.69 82 MET A C 1
ATOM 646 O O . MET A 1 82 ? 12.635 1.139 -13.342 1.00 89.69 82 MET A O 1
ATOM 650 N N . VAL A 1 83 ? 12.715 1.753 -11.194 1.00 88.88 83 VAL A N 1
ATOM 651 C CA . VAL A 1 83 ? 11.521 2.613 -11.268 1.00 88.88 83 VAL A CA 1
ATOM 652 C C . VAL A 1 83 ? 11.733 3.769 -12.249 1.00 88.88 83 VAL A C 1
ATOM 654 O O . VAL A 1 83 ? 10.863 4.040 -13.076 1.00 88.88 83 VAL A O 1
ATOM 657 N N . ASN A 1 84 ? 12.902 4.414 -12.214 1.00 89.25 84 ASN A N 1
ATOM 658 C CA . ASN A 1 84 ? 13.241 5.500 -13.138 1.00 89.25 84 ASN A CA 1
ATOM 659 C C . ASN A 1 84 ? 13.310 4.990 -14.581 1.00 89.25 84 ASN A C 1
ATOM 661 O O . ASN A 1 84 ? 12.797 5.632 -15.497 1.00 89.25 84 ASN A O 1
ATOM 665 N N . HIS A 1 85 ? 13.888 3.805 -14.775 1.00 93.44 85 HIS A N 1
ATOM 666 C CA . HIS A 1 85 ? 13.966 3.163 -16.080 1.00 93.44 85 HIS A CA 1
ATOM 667 C C . HIS A 1 85 ? 12.573 2.845 -16.655 1.00 93.44 85 HIS A C 1
ATOM 669 O O . HIS A 1 85 ? 12.264 3.244 -17.777 1.00 93.44 85 HIS A O 1
ATOM 675 N N . VAL A 1 86 ? 11.696 2.209 -15.870 1.00 93.12 86 VAL A N 1
ATOM 676 C CA . VAL A 1 86 ? 10.304 1.926 -16.268 1.00 93.12 86 VAL A CA 1
ATOM 677 C C . VAL A 1 86 ? 9.543 3.217 -16.560 1.00 93.12 86 VAL A C 1
ATOM 679 O O . VAL A 1 86 ? 8.820 3.306 -17.553 1.00 93.12 86 VAL A O 1
ATOM 682 N N . THR A 1 87 ? 9.749 4.250 -15.743 1.00 91.88 87 THR A N 1
ATOM 683 C CA . THR A 1 87 ? 9.159 5.578 -15.963 1.00 91.88 87 THR A CA 1
ATOM 684 C C . THR A 1 87 ? 9.587 6.162 -17.315 1.00 91.88 87 THR A C 1
ATOM 686 O O . THR A 1 87 ? 8.765 6.753 -18.017 1.00 91.88 87 THR A O 1
ATOM 689 N N . GLY A 1 88 ? 10.832 5.918 -17.738 1.00 94.12 88 GLY A N 1
ATOM 690 C CA . GLY A 1 88 ? 11.337 6.285 -19.062 1.00 94.12 88 GLY A CA 1
ATOM 691 C C . GLY A 1 88 ? 10.564 5.656 -20.227 1.00 94.12 88 GLY A C 1
ATOM 692 O O . GLY A 1 88 ? 10.430 6.294 -21.269 1.00 94.12 88 GLY A O 1
ATOM 693 N N . HIS A 1 89 ? 9.993 4.460 -20.049 1.00 94.44 89 HIS A N 1
ATOM 694 C CA . HIS A 1 89 ? 9.106 3.829 -21.035 1.00 94.44 89 HIS A CA 1
ATOM 695 C C . HIS A 1 89 ? 7.665 4.345 -20.961 1.00 94.44 89 HIS A C 1
ATOM 697 O O . HIS A 1 89 ? 7.019 4.531 -21.994 1.00 94.44 89 HIS A O 1
ATOM 703 N N . LEU A 1 90 ? 7.159 4.610 -19.755 1.00 92.31 90 LEU A N 1
ATOM 704 C CA . LEU A 1 90 ? 5.786 5.078 -19.554 1.00 92.31 90 LEU A CA 1
ATOM 705 C C . LEU A 1 90 ? 5.555 6.500 -20.084 1.00 92.31 90 LEU A C 1
ATOM 707 O O . LEU A 1 90 ? 4.483 6.777 -20.620 1.00 92.31 90 LEU A O 1
ATOM 711 N N . ILE A 1 91 ? 6.545 7.394 -19.985 1.00 92.19 91 ILE A N 1
ATOM 712 C CA . ILE A 1 91 ? 6.412 8.786 -20.449 1.00 92.19 91 ILE A CA 1
ATOM 713 C C . ILE A 1 91 ? 6.091 8.863 -21.958 1.00 92.19 91 ILE A C 1
ATOM 715 O O . ILE A 1 91 ? 5.105 9.510 -22.315 1.00 92.19 91 ILE A O 1
ATOM 719 N N . PRO A 1 92 ? 6.847 8.214 -22.869 1.00 90.06 92 PRO A N 1
ATOM 720 C CA . PRO A 1 92 ? 6.489 8.160 -24.284 1.00 90.06 92 PRO A CA 1
ATOM 721 C C . PRO A 1 92 ? 5.113 7.539 -24.544 1.00 90.06 92 PRO A C 1
ATOM 723 O O . PRO A 1 92 ? 4.369 8.063 -25.369 1.00 90.06 92 PRO A O 1
ATOM 726 N N . LEU A 1 93 ? 4.746 6.469 -23.827 1.00 87.88 93 LEU A N 1
ATOM 727 C CA . LEU A 1 93 ? 3.441 5.812 -23.982 1.00 87.88 93 LEU A CA 1
ATOM 728 C C . LEU A 1 93 ? 2.280 6.741 -23.607 1.00 87.88 93 LEU A C 1
ATOM 730 O O . LEU A 1 93 ? 1.283 6.800 -24.326 1.00 87.88 93 LEU A O 1
ATOM 734 N N . ALA A 1 94 ? 2.433 7.529 -22.542 1.00 85.31 94 ALA A N 1
ATOM 735 C CA . ALA A 1 94 ? 1.430 8.504 -22.126 1.00 85.31 94 ALA A CA 1
ATOM 736 C C . ALA A 1 94 ? 1.186 9.590 -23.190 1.00 85.31 94 ALA A C 1
ATOM 738 O O . ALA A 1 94 ? 0.062 10.064 -23.332 1.00 85.31 94 ALA A O 1
ATOM 739 N N . ARG A 1 95 ? 2.209 9.949 -23.980 1.00 83.44 95 ARG A N 1
ATOM 740 C CA . ARG A 1 95 ? 2.091 10.942 -25.067 1.00 83.44 95 ARG A CA 1
ATOM 741 C C . ARG A 1 95 ? 1.408 10.394 -26.319 1.00 83.44 95 ARG A C 1
ATOM 743 O O . ARG A 1 95 ? 0.946 11.180 -27.138 1.00 83.44 95 ARG A O 1
ATOM 750 N N . ILE A 1 96 ? 1.371 9.071 -26.480 1.00 81.25 96 ILE A N 1
ATOM 751 C CA . ILE A 1 96 ? 0.687 8.408 -27.599 1.00 81.25 96 ILE A CA 1
ATOM 752 C C . ILE A 1 96 ? -0.804 8.241 -27.296 1.00 81.25 96 ILE A C 1
ATOM 754 O O . ILE A 1 96 ? -1.587 8.070 -28.227 1.00 81.25 96 ILE A O 1
ATOM 758 N N . SER A 1 97 ? -1.212 8.332 -26.025 1.00 71.94 97 SER A N 1
ATOM 759 C CA . SER A 1 97 ? -2.628 8.343 -25.671 1.00 71.94 97 SER A CA 1
ATOM 760 C C . SER A 1 97 ? -3.284 9.564 -26.326 1.00 71.94 97 SER A C 1
ATOM 762 O O . SER A 1 97 ? -2.938 10.695 -25.966 1.00 71.94 97 SER A O 1
ATOM 764 N N . PRO A 1 98 ? -4.172 9.380 -27.322 1.00 62.91 98 PRO A N 1
ATOM 765 C CA . PRO A 1 98 ? -4.820 10.496 -27.980 1.00 62.91 98 PRO A CA 1
ATOM 766 C C . PRO A 1 98 ? -5.684 11.170 -26.923 1.00 62.91 98 PRO A C 1
ATOM 768 O O . PRO A 1 98 ? -6.677 10.597 -26.473 1.00 62.91 98 PRO A O 1
ATOM 771 N N . ALA A 1 99 ? -5.270 12.361 -26.483 1.00 59.31 99 ALA A N 1
ATOM 772 C CA . ALA A 1 99 ? -6.094 13.223 -25.653 1.00 59.31 99 ALA A CA 1
ATOM 773 C C . ALA A 1 99 ? -7.481 13.243 -26.288 1.00 59.31 99 ALA A C 1
ATOM 775 O O . ALA A 1 99 ? -7.593 13.553 -27.475 1.00 59.31 99 ALA A O 1
ATOM 776 N N . GLY A 1 100 ? -8.478 12.787 -25.526 1.00 56.50 100 GLY A N 1
ATOM 777 C CA . GLY A 1 100 ? -9.814 12.516 -26.020 1.00 56.50 100 GLY A CA 1
ATOM 778 C C . GLY A 1 100 ? -10.262 13.627 -26.950 1.00 56.50 100 GLY A C 1
ATOM 779 O O . GLY A 1 100 ? -10.553 14.739 -26.516 1.00 56.50 100 GLY A O 1
ATOM 780 N N . HIS A 1 101 ? -10.334 13.305 -28.239 1.00 50.53 101 HIS A N 1
ATOM 781 C CA . HIS A 1 101 ? -11.193 14.008 -29.166 1.00 50.53 101 HIS A CA 1
ATOM 782 C C . HIS A 1 101 ? -12.624 13.643 -28.766 1.00 50.53 101 HIS A C 1
ATOM 784 O O . HIS A 1 101 ? -13.306 12.872 -29.432 1.00 50.53 101 HIS A O 1
ATOM 790 N N . VAL A 1 102 ? -13.058 14.149 -27.612 1.00 58.03 102 VAL A N 1
ATOM 791 C CA . VAL A 1 102 ? -14.468 14.359 -27.338 1.00 58.03 102 VAL A CA 1
ATOM 792 C C . VAL A 1 102 ? -14.865 15.498 -28.261 1.00 58.03 102 VAL A C 1
ATOM 794 O O . VAL A 1 102 ? -14.837 16.671 -27.896 1.00 58.03 102 VAL A O 1
ATOM 797 N N . ALA A 1 103 ? -15.152 15.144 -29.513 1.00 57.91 103 ALA A N 1
ATOM 798 C CA . ALA A 1 103 ? -16.067 15.917 -30.321 1.00 57.91 103 ALA A CA 1
ATOM 799 C C . ALA A 1 103 ? -17.375 15.940 -29.527 1.00 57.91 103 ALA A C 1
ATOM 801 O O . ALA A 1 103 ? -18.172 15.010 -29.581 1.00 57.91 103 ALA A O 1
ATOM 802 N N . GLY A 1 104 ? -17.515 16.949 -28.668 1.00 56.81 104 GLY A N 1
ATOM 803 C CA . GLY A 1 104 ? -18.804 17.316 -28.132 1.00 56.81 104 GLY A CA 1
ATOM 804 C C . GLY A 1 104 ? -19.644 17.703 -29.331 1.00 56.81 104 GLY A C 1
ATOM 805 O O . GLY A 1 104 ? -19.384 18.733 -29.955 1.00 56.81 104 GLY A O 1
ATOM 806 N N . ASP A 1 105 ? -20.584 16.831 -29.671 1.00 55.81 105 ASP A N 1
ATOM 807 C CA . ASP A 1 105 ? -21.691 17.112 -30.563 1.00 55.81 105 ASP A CA 1
ATOM 808 C C . ASP A 1 105 ? -22.417 18.355 -30.039 1.00 55.81 105 ASP A C 1
ATOM 810 O O . ASP A 1 105 ? -23.258 18.297 -29.143 1.00 55.81 105 ASP A O 1
ATOM 814 N N . ALA A 1 106 ? -22.049 19.513 -30.579 1.00 58.72 106 ALA A N 1
ATOM 815 C CA . ALA A 1 106 ? -22.930 20.659 -30.604 1.00 58.72 106 ALA A CA 1
ATOM 816 C C . ALA A 1 106 ? -23.902 20.417 -31.760 1.00 58.72 106 ALA A C 1
ATOM 818 O O . ALA A 1 106 ? -23.568 20.637 -32.927 1.00 58.72 106 ALA A O 1
ATOM 819 N N . GLU A 1 107 ? -25.097 19.929 -31.430 1.00 55.88 107 GLU A N 1
ATOM 820 C CA . GLU A 1 107 ? -26.239 19.998 -32.331 1.00 55.88 107 GLU A CA 1
ATOM 821 C C . GLU A 1 107 ? -26.416 21.451 -32.798 1.00 55.88 107 GLU A C 1
ATOM 823 O O . GLU A 1 107 ? -26.694 22.355 -32.009 1.00 55.88 107 GLU A O 1
ATOM 828 N N . SER A 1 108 ? -26.251 21.689 -34.098 1.00 52.22 108 SER A N 1
ATOM 829 C CA . SER A 1 108 ? -26.834 22.849 -34.762 1.00 52.22 108 SER A CA 1
ATOM 830 C C . SER A 1 108 ? -27.444 22.393 -36.077 1.00 52.22 108 SER A C 1
ATOM 832 O O . SER A 1 108 ? -26.791 22.051 -37.061 1.00 52.22 108 SER A O 1
ATOM 834 N N . GLU A 1 109 ? -28.753 22.304 -35.980 1.00 58.81 109 GLU A N 1
ATOM 835 C CA . GLU A 1 109 ? -29.752 21.942 -36.951 1.00 58.81 109 GLU A CA 1
ATOM 836 C C . GLU A 1 109 ? -29.789 22.867 -38.193 1.00 58.81 109 GLU A C 1
ATOM 838 O O . GLU A 1 109 ? -29.693 24.085 -38.093 1.00 58.81 109 GLU A O 1
ATOM 843 N N . TYR A 1 110 ? -30.011 22.237 -39.355 1.00 54.38 110 TYR A N 1
ATOM 844 C CA . TYR A 1 110 ? -30.527 22.763 -40.632 1.00 54.38 110 TYR A CA 1
ATOM 845 C C . TYR A 1 110 ? -29.811 23.958 -41.301 1.00 54.38 110 TYR A C 1
ATOM 847 O O . TYR A 1 110 ? -29.966 25.107 -40.910 1.00 54.38 110 TYR A O 1
ATOM 855 N N . LEU A 1 111 ? -29.214 23.719 -42.478 1.00 45.06 111 LEU A N 1
ATOM 856 C CA . LEU A 1 111 ? -29.747 24.233 -43.751 1.00 45.06 111 LEU A CA 1
ATOM 857 C C . LEU A 1 111 ? -29.008 23.643 -44.962 1.00 45.06 111 LEU A C 1
ATOM 859 O O . LEU A 1 111 ? -27.840 23.272 -44.924 1.00 45.06 111 LEU A O 1
ATOM 863 N N . ALA A 1 112 ? -29.771 23.504 -46.039 1.00 49.03 112 ALA A N 1
ATOM 864 C CA . ALA A 1 112 ? -29.478 22.692 -47.202 1.00 49.03 112 ALA A CA 1
ATOM 865 C C . ALA A 1 112 ? -28.542 23.338 -48.242 1.00 49.03 112 ALA A C 1
ATOM 867 O O . ALA A 1 112 ? -28.492 24.551 -48.406 1.00 49.03 112 ALA A O 1
ATOM 868 N N . SER A 1 113 ? -28.030 22.447 -49.100 1.00 48.72 113 SER A N 1
ATOM 869 C CA . SER A 1 113 ? -27.828 22.637 -50.545 1.00 48.72 113 SER A CA 1
ATOM 870 C C . SER A 1 113 ? -26.543 23.330 -51.014 1.00 48.72 113 SER A C 1
ATOM 872 O O . SER A 1 113 ? -26.371 24.537 -50.905 1.00 48.72 113 SER A O 1
ATOM 874 N N . GLY A 1 114 ? -25.685 22.558 -51.690 1.00 37.09 114 GLY A N 1
ATOM 875 C CA . GLY A 1 114 ? -24.570 23.093 -52.472 1.00 37.09 114 GLY A CA 1
ATOM 876 C C . GLY A 1 114 ? -23.708 22.003 -53.103 1.00 37.09 114 GLY A C 1
ATOM 877 O O . GLY A 1 114 ? -22.867 21.410 -52.447 1.00 37.09 114 GLY A O 1
ATOM 878 N N . LYS A 1 115 ? -23.956 21.717 -54.383 1.00 49.47 115 LYS A N 1
ATOM 879 C CA . LYS A 1 115 ? -23.228 20.770 -55.249 1.00 49.47 115 LYS A CA 1
ATOM 880 C C . LYS A 1 115 ? -21.763 21.197 -55.509 1.00 49.47 115 LYS A C 1
ATOM 882 O O . LYS A 1 115 ? -21.436 22.362 -55.334 1.00 49.47 115 LYS A O 1
ATOM 887 N N . VAL A 1 116 ? -21.023 20.293 -56.184 1.00 39.78 116 VAL A N 1
ATOM 888 C CA . VAL A 1 116 ? -19.827 20.539 -57.045 1.00 39.78 116 VAL A CA 1
ATOM 889 C C . VAL A 1 116 ? -18.502 20.531 -56.246 1.00 39.78 116 VAL A C 1
ATOM 891 O O . VAL A 1 116 ? -18.415 21.172 -55.219 1.00 39.78 116 VAL A O 1
ATOM 894 N N . SER A 1 11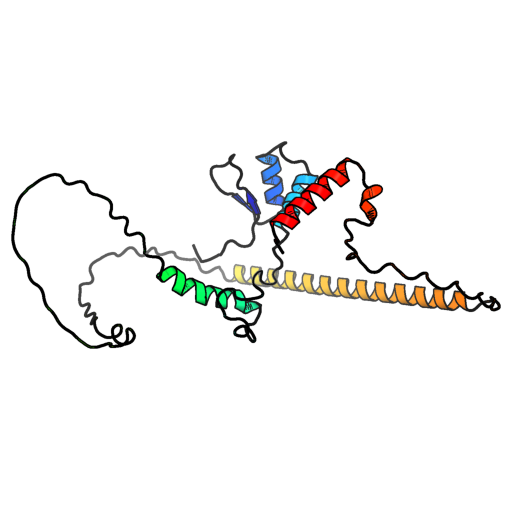7 ? -17.411 19.828 -56.578 1.00 41.59 117 SER A N 1
ATOM 895 C CA . SER A 1 117 ? -16.974 19.132 -57.792 1.00 41.59 117 SER A CA 1
ATOM 896 C C . SER A 1 117 ? -15.920 18.065 -57.481 1.00 41.59 117 SER A C 1
ATOM 898 O O . SER A 1 117 ? -15.188 18.141 -56.500 1.00 41.59 117 SER A O 1
ATOM 900 N N . ARG A 1 118 ? -15.795 17.117 -58.414 1.00 46.84 118 ARG A N 1
ATOM 901 C CA . ARG A 1 118 ? -14.683 16.168 -58.550 1.00 46.84 118 ARG A CA 1
ATOM 902 C C . ARG A 1 118 ? -13.357 16.911 -58.758 1.00 46.84 118 ARG A C 1
ATOM 904 O O . ARG A 1 118 ? -13.274 17.774 -59.625 1.00 46.84 118 ARG A O 1
ATOM 911 N N . GLY A 1 119 ? -12.311 16.480 -58.057 1.00 33.62 119 GLY A N 1
ATOM 912 C CA . GLY A 1 119 ? -10.933 16.917 -58.277 1.00 33.62 119 GLY A CA 1
ATOM 913 C C . GLY A 1 119 ? -9.951 15.878 -57.747 1.00 33.62 119 GLY A C 1
ATOM 914 O O . GLY A 1 119 ? -9.595 15.882 -56.578 1.00 33.62 119 GLY A O 1
ATOM 915 N N . ARG A 1 120 ? -9.549 14.950 -58.617 1.00 48.25 120 ARG A N 1
ATOM 916 C CA . ARG A 1 120 ? -8.448 14.002 -58.400 1.00 48.25 120 ARG A CA 1
ATOM 917 C C . ARG A 1 120 ? -7.128 14.781 -58.509 1.00 48.25 120 ARG A C 1
ATOM 919 O O . ARG A 1 120 ? -7.016 15.598 -59.422 1.00 48.25 120 ARG A O 1
ATOM 926 N N . PRO A 1 121 ? -6.096 14.436 -57.728 1.00 45.78 121 PRO A N 1
ATOM 927 C CA . PRO A 1 121 ? -4.788 14.332 -58.358 1.00 45.78 121 PRO A CA 1
ATOM 928 C C . PRO A 1 121 ? -4.127 12.990 -58.063 1.00 45.78 121 PRO A C 1
ATOM 930 O O . PRO A 1 121 ? -3.989 12.531 -56.935 1.00 45.78 121 PRO A O 1
ATOM 933 N N . SER A 1 122 ? -3.702 12.383 -59.160 1.00 50.31 122 SER A N 1
ATOM 934 C CA . SER A 1 122 ? -2.647 11.389 -59.219 1.00 50.31 122 SER A CA 1
ATOM 935 C C . SER A 1 122 ? -1.317 12.082 -58.944 1.00 50.31 122 SER A C 1
ATOM 937 O O . SER A 1 122 ? -0.934 12.920 -59.755 1.00 50.31 122 SER A O 1
ATOM 939 N N . GLN A 1 123 ? -0.588 11.694 -57.896 1.00 48.03 123 GLN A N 1
ATOM 940 C CA . GLN A 1 123 ? 0.876 11.745 -57.916 1.00 48.03 123 GLN A CA 1
ATOM 941 C C . GLN A 1 123 ? 1.475 10.520 -57.225 1.00 48.03 123 GLN A C 1
ATOM 943 O O . GLN A 1 123 ? 1.336 10.277 -56.029 1.00 48.03 123 GLN A O 1
ATOM 948 N N . SER A 1 124 ? 2.135 9.737 -58.065 1.00 47.97 124 SER A N 1
ATOM 949 C CA . SER A 1 124 ? 3.081 8.685 -57.758 1.00 47.97 124 SER A CA 1
ATOM 950 C C . SER A 1 124 ? 4.362 9.245 -57.138 1.00 47.97 124 SER A C 1
ATOM 952 O O . SER A 1 124 ? 4.944 10.181 -57.679 1.00 47.97 124 SER A O 1
ATOM 954 N N . GLY A 1 125 ? 4.875 8.548 -56.124 1.00 44.69 125 GLY A N 1
ATOM 955 C CA . GLY A 1 125 ? 6.313 8.414 -55.895 1.00 44.69 125 GLY A CA 1
ATOM 956 C C . GLY A 1 125 ? 6.959 9.444 -54.971 1.00 44.69 125 GLY A C 1
ATOM 957 O O . GLY A 1 125 ? 7.345 10.519 -55.405 1.00 44.69 125 GLY A O 1
ATOM 958 N N . ARG A 1 126 ? 7.214 9.033 -53.725 1.00 43.62 126 ARG A N 1
ATOM 959 C CA . ARG A 1 126 ? 8.556 8.902 -53.118 1.00 43.62 126 ARG A CA 1
ATOM 960 C C . ARG A 1 126 ? 8.385 8.615 -51.625 1.00 43.62 126 ARG A C 1
ATOM 962 O O . ARG A 1 126 ? 7.831 9.416 -50.883 1.00 43.62 126 ARG A O 1
ATOM 969 N N . ARG A 1 127 ? 8.861 7.444 -51.196 1.00 54.84 127 ARG A N 1
ATOM 970 C CA . ARG A 1 127 ? 9.102 7.127 -49.785 1.00 54.84 127 ARG A CA 1
ATOM 971 C C . ARG A 1 127 ? 10.231 8.038 -49.296 1.00 54.84 127 ARG A C 1
ATOM 973 O O . ARG A 1 127 ? 11.385 7.783 -49.621 1.00 54.84 127 ARG A O 1
ATOM 980 N N . ALA A 1 128 ? 9.889 9.081 -48.551 1.00 43.62 128 ALA A N 1
ATOM 981 C CA . ALA A 1 128 ? 10.810 9.760 -47.647 1.00 43.62 128 ALA A CA 1
ATOM 982 C C . ALA A 1 128 ? 10.472 9.311 -46.219 1.00 43.62 128 ALA A C 1
ATOM 984 O O . ALA A 1 128 ? 9.299 9.130 -45.883 1.00 43.62 128 ALA A O 1
ATOM 985 N N . SER A 1 129 ? 11.503 9.034 -45.425 1.00 54.03 129 SER A N 1
ATOM 986 C CA . SER A 1 129 ? 11.383 8.534 -44.060 1.00 54.03 129 SER A CA 1
ATOM 987 C C . SER A 1 129 ? 10.725 9.580 -43.155 1.00 54.03 129 SER A C 1
ATOM 989 O O . SER A 1 129 ? 10.936 10.783 -43.272 1.00 54.03 129 SER A O 1
ATOM 991 N N . LEU A 1 130 ? 9.914 9.093 -42.219 1.00 49.78 130 LEU A N 1
ATOM 992 C CA . LEU A 1 130 ? 9.108 9.880 -41.280 1.00 49.78 130 LEU A CA 1
ATOM 993 C C . LEU A 1 130 ? 9.960 10.655 -40.246 1.00 49.78 130 LEU A C 1
ATOM 995 O O . LEU A 1 130 ? 9.422 11.401 -39.438 1.00 49.78 130 LEU A O 1
ATOM 999 N N . ALA A 1 131 ? 11.287 10.498 -40.273 1.00 49.06 131 ALA A N 1
ATOM 1000 C CA . ALA A 1 131 ? 12.215 11.056 -39.290 1.00 49.06 131 ALA A CA 1
ATOM 1001 C C . ALA A 1 131 ? 12.691 12.489 -39.603 1.00 49.06 131 ALA A C 1
ATOM 1003 O O . ALA A 1 131 ? 13.208 13.152 -38.712 1.00 49.06 131 ALA A O 1
ATOM 1004 N N . GLU A 1 132 ? 12.493 13.002 -40.822 1.00 48.47 132 GLU A N 1
ATOM 1005 C CA . GLU A 1 132 ? 13.045 14.310 -41.236 1.00 48.47 132 GLU A CA 1
ATOM 1006 C C . GLU A 1 132 ? 12.024 15.460 -41.258 1.00 48.47 132 GLU A C 1
ATOM 1008 O O . GLU A 1 132 ? 12.371 16.598 -41.559 1.00 48.47 132 GLU A O 1
ATOM 1013 N N . ARG A 1 133 ? 10.757 15.205 -40.902 1.00 46.66 133 ARG A N 1
ATOM 1014 C CA . ARG A 1 133 ? 9.674 16.206 -40.980 1.00 46.66 133 ARG A CA 1
AT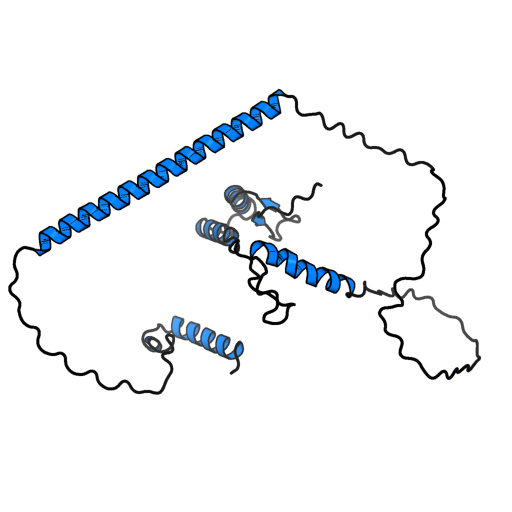OM 1015 C C . ARG A 1 133 ? 9.333 16.889 -39.646 1.00 46.66 133 ARG A C 1
ATOM 1017 O O . ARG A 1 133 ? 8.332 17.588 -39.568 1.00 46.66 133 ARG A O 1
ATOM 1024 N N . LEU A 1 134 ? 10.145 16.693 -38.604 1.00 51.12 134 LEU A N 1
ATOM 1025 C CA . LEU A 1 134 ? 9.910 17.245 -37.258 1.00 51.12 134 LEU A CA 1
ATOM 1026 C C . LEU A 1 134 ? 10.881 18.365 -36.840 1.00 51.12 134 LEU A C 1
ATOM 1028 O O . LEU A 1 134 ? 10.876 18.753 -35.678 1.00 51.12 134 LEU A O 1
ATOM 1032 N N . GLN A 1 135 ? 11.709 18.900 -37.743 1.00 51.44 135 GLN A N 1
ATOM 1033 C CA . GLN A 1 135 ? 12.710 19.924 -37.382 1.00 51.44 135 GLN A CA 1
ATOM 1034 C C . GLN A 1 135 ? 12.615 21.242 -38.157 1.00 51.44 135 GLN A C 1
ATOM 1036 O O . GLN A 1 135 ? 13.501 22.083 -38.041 1.00 51.44 135 GLN A O 1
ATOM 1041 N N . SER A 1 136 ? 11.555 21.473 -38.924 1.00 53.53 136 SER A N 1
ATOM 1042 C CA . SER A 1 136 ? 11.404 22.736 -39.641 1.00 53.53 136 SER A CA 1
ATOM 1043 C C . SER A 1 136 ? 9.962 23.192 -39.579 1.00 53.53 136 SER A C 1
ATOM 1045 O O . SER A 1 136 ? 9.116 22.603 -40.237 1.00 53.53 136 SER A O 1
ATOM 1047 N N . GLU A 1 137 ? 9.735 24.177 -38.709 1.00 48.31 137 GLU A N 1
ATOM 1048 C CA . GLU A 1 137 ? 8.691 25.212 -38.716 1.00 48.31 137 GLU A CA 1
ATOM 1049 C C . GLU A 1 137 ? 8.312 25.516 -37.268 1.00 48.31 137 GLU A C 1
ATOM 1051 O O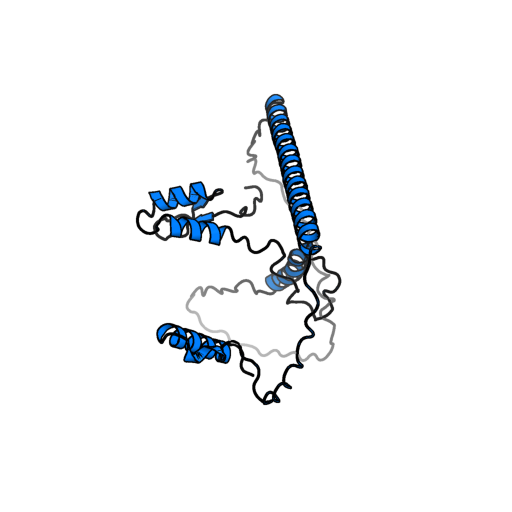 . GLU A 1 137 ? 7.525 24.789 -36.694 1.00 48.31 137 GLU A O 1
ATOM 1056 N N . PHE A 1 138 ? 8.940 26.537 -36.673 1.00 42.03 138 PHE A N 1
ATOM 1057 C CA . PHE A 1 138 ? 8.317 27.538 -35.790 1.00 42.03 138 PHE A CA 1
ATOM 1058 C C . PHE A 1 138 ? 9.387 28.583 -35.417 1.00 42.03 138 PHE A C 1
ATOM 1060 O O . PHE A 1 138 ? 10.173 28.352 -34.496 1.00 42.03 138 PHE A O 1
ATOM 1067 N N . PRO A 1 139 ? 9.461 29.737 -36.104 1.00 44.97 139 PRO A N 1
ATOM 1068 C CA . PRO A 1 139 ? 10.093 30.916 -35.535 1.00 44.97 139 PRO A CA 1
ATOM 1069 C C . PRO A 1 139 ? 9.079 31.575 -34.591 1.00 44.97 139 PRO A C 1
ATOM 1071 O O . PRO A 1 139 ? 8.028 32.041 -35.026 1.00 44.97 139 PRO A O 1
ATOM 1074 N N . VAL A 1 140 ? 9.368 31.582 -33.291 1.00 43.38 140 VAL A N 1
ATOM 1075 C CA . VAL A 1 140 ? 8.604 32.367 -32.313 1.00 43.38 140 VAL A CA 1
ATOM 1076 C C . VAL A 1 140 ? 9.317 33.705 -32.147 1.00 43.38 140 VAL A C 1
ATOM 1078 O O . VAL A 1 140 ? 10.234 33.831 -31.341 1.00 43.38 140 VAL A O 1
ATOM 1081 N N . GLU A 1 141 ? 8.912 34.703 -32.927 1.00 57.78 141 GLU A N 1
ATOM 1082 C CA . GLU A 1 141 ? 9.096 36.103 -32.544 1.00 57.78 141 GLU A CA 1
ATOM 1083 C C . GLU A 1 141 ? 7.925 36.484 -31.633 1.00 57.78 141 GLU A C 1
ATOM 1085 O O . GLU A 1 141 ? 6.785 36.590 -32.081 1.00 57.78 141 GLU A O 1
ATOM 1090 N N . TYR A 1 142 ? 8.201 36.649 -30.338 1.00 42.28 142 TYR A N 1
ATOM 1091 C CA . TYR A 1 142 ? 7.271 37.243 -29.379 1.00 42.28 142 TYR A CA 1
ATOM 1092 C C . TYR A 1 142 ? 7.816 38.623 -28.995 1.00 42.28 142 TYR A C 1
ATOM 1094 O O . TYR A 1 142 ? 8.656 38.763 -28.109 1.00 42.28 142 TYR A O 1
ATOM 1102 N N . GLN A 1 143 ? 7.360 39.647 -29.713 1.00 50.59 143 GLN A N 1
ATOM 1103 C CA . GLN A 1 143 ? 7.336 41.029 -29.242 1.00 50.59 143 GLN A CA 1
ATOM 1104 C C . GLN A 1 143 ? 5.875 41.348 -28.935 1.00 50.59 143 GLN A C 1
ATOM 1106 O O . GLN A 1 143 ? 5.032 41.264 -29.823 1.00 50.59 143 GLN A O 1
ATOM 1111 N N . GLY A 1 144 ? 5.568 41.656 -27.676 1.00 40.19 144 GLY A N 1
ATOM 1112 C CA . GLY A 1 144 ? 4.194 41.911 -27.258 1.00 40.19 144 GLY A CA 1
ATOM 1113 C C . GLY A 1 144 ? 4.067 42.185 -25.766 1.00 40.19 144 GLY A C 1
ATOM 1114 O O . GLY A 1 144 ? 3.767 41.281 -24.999 1.00 40.19 144 GLY A O 1
ATOM 1115 N N . GLU A 1 145 ? 4.337 43.438 -25.408 1.00 41.69 145 GLU A N 1
ATOM 1116 C CA . GLU A 1 145 ? 3.503 44.257 -24.516 1.00 41.69 145 GLU A CA 1
ATOM 1117 C C . GLU A 1 145 ? 3.239 43.723 -23.099 1.00 41.69 145 GLU A C 1
ATOM 1119 O O . GLU A 1 145 ? 2.311 42.985 -22.784 1.00 41.69 145 GLU A O 1
ATOM 1124 N N . ASN A 1 146 ? 4.102 44.207 -22.218 1.00 46.75 146 ASN A N 1
ATOM 1125 C CA . ASN A 1 146 ? 3.991 44.217 -20.774 1.00 46.75 146 ASN A CA 1
ATOM 1126 C C . ASN A 1 146 ? 2.904 45.206 -20.331 1.00 46.75 146 ASN A C 1
ATOM 1128 O O . ASN A 1 146 ? 3.176 46.398 -20.226 1.00 46.75 146 ASN A O 1
ATOM 1132 N N . ASP A 1 147 ? 1.729 44.675 -19.994 1.00 42.59 147 ASP A N 1
ATOM 1133 C CA . ASP A 1 147 ? 0.727 45.351 -19.175 1.00 42.59 147 ASP A CA 1
ATOM 1134 C C . ASP A 1 147 ? 0.257 44.441 -18.028 1.00 42.59 147 ASP A C 1
ATOM 1136 O O . ASP A 1 147 ? -0.361 43.397 -18.216 1.00 42.59 147 ASP A O 1
ATOM 1140 N N . THR A 1 148 ? 0.572 44.899 -16.816 1.00 52.88 148 THR A N 1
ATOM 1141 C CA . THR A 1 148 ? -0.284 44.861 -15.624 1.00 52.88 148 THR A CA 1
ATOM 1142 C C . THR A 1 148 ? -0.900 43.523 -15.198 1.00 52.88 148 THR A C 1
ATOM 1144 O O . THR A 1 148 ? -2.057 43.258 -15.496 1.00 52.88 148 THR A O 1
ATOM 1147 N N . VAL A 1 149 ? -0.203 42.794 -14.313 1.00 41.34 149 VAL A N 1
ATOM 1148 C CA . VAL A 1 149 ? -0.809 42.219 -13.091 1.00 41.34 149 VAL A CA 1
ATOM 1149 C C . VAL A 1 149 ? 0.245 42.231 -11.971 1.00 41.34 149 VAL A C 1
ATOM 1151 O O . VAL A 1 149 ? 0.955 41.255 -11.736 1.00 41.34 149 VAL A O 1
ATOM 1154 N N . GLU A 1 150 ? 0.367 43.362 -11.273 1.00 49.53 150 GLU A N 1
ATOM 1155 C CA . GLU A 1 150 ? 0.983 43.395 -9.944 1.00 49.53 150 GLU A CA 1
ATOM 1156 C C . GLU A 1 150 ? 0.036 42.693 -8.962 1.00 49.53 150 GLU A C 1
ATOM 1158 O O . GLU A 1 150 ? -0.999 43.219 -8.562 1.00 49.53 150 GLU A O 1
ATOM 1163 N N . GLY A 1 151 ? 0.388 41.463 -8.610 1.00 43.94 151 GLY A N 1
ATOM 1164 C CA . GLY A 1 151 ? -0.286 40.658 -7.596 1.00 43.94 151 GLY A CA 1
ATOM 1165 C C . GLY A 1 151 ? 0.720 39.767 -6.880 1.00 43.94 151 GLY A C 1
ATOM 1166 O O . GLY A 1 151 ? 0.476 38.579 -6.690 1.00 43.94 151 GLY A O 1
ATOM 1167 N N . TYR A 1 152 ? 1.891 40.320 -6.552 1.00 42.91 152 TYR A N 1
ATOM 1168 C CA . TYR A 1 152 ? 2.901 39.637 -5.751 1.00 42.91 152 TYR A CA 1
ATOM 1169 C C . TYR A 1 152 ? 2.402 39.517 -4.308 1.00 42.91 152 TYR A C 1
ATOM 1171 O O . TYR A 1 152 ? 2.416 40.471 -3.531 1.00 42.91 152 TYR A O 1
ATOM 1179 N N . LEU A 1 153 ? 1.975 38.308 -3.949 1.00 46.41 153 LEU A N 1
ATOM 1180 C CA . LEU A 1 153 ? 1.880 37.868 -2.565 1.00 46.41 153 LEU A CA 1
ATOM 1181 C C . LEU A 1 153 ? 3.289 37.889 -1.960 1.00 46.41 153 LEU A C 1
ATOM 1183 O O . LEU A 1 153 ? 4.070 36.954 -2.136 1.00 46.41 153 LEU A O 1
ATOM 1187 N N . LEU A 1 154 ? 3.604 38.967 -1.242 1.00 42.84 154 LEU A N 1
ATOM 1188 C CA . LEU A 1 154 ? 4.685 39.017 -0.261 1.00 42.84 154 LEU A CA 1
ATOM 1189 C C . LEU A 1 154 ? 4.355 38.045 0.883 1.00 42.84 154 LEU A C 1
ATOM 1191 O O . LEU A 1 154 ? 3.849 38.433 1.935 1.00 42.84 154 LEU A O 1
ATOM 1195 N N . LEU A 1 155 ? 4.633 36.759 0.674 1.00 45.25 155 LEU A N 1
ATOM 1196 C CA . LEU A 1 155 ? 4.885 35.830 1.768 1.00 45.25 155 LEU A CA 1
ATOM 1197 C C . LEU A 1 155 ? 6.265 36.179 2.324 1.00 45.25 155 LEU A C 1
ATOM 1199 O O . LEU A 1 155 ? 7.288 35.672 1.873 1.00 45.25 155 LEU A O 1
ATOM 1203 N N . ASN A 1 156 ? 6.272 37.093 3.292 1.00 41.72 156 ASN A N 1
ATOM 1204 C CA . ASN A 1 156 ? 7.379 37.240 4.221 1.00 41.72 156 ASN A CA 1
ATOM 1205 C C . ASN A 1 156 ? 7.440 35.948 5.048 1.00 41.72 156 ASN A C 1
ATOM 1207 O O . ASN A 1 156 ? 6.844 35.857 6.121 1.00 41.72 156 ASN A O 1
ATOM 1211 N N . GLU A 1 157 ? 8.107 34.924 4.514 1.00 49.53 157 GLU A N 1
ATOM 1212 C CA . GLU A 1 157 ? 8.639 33.833 5.322 1.00 49.53 157 GLU A CA 1
ATOM 1213 C C . GLU A 1 157 ? 9.642 34.492 6.276 1.00 49.53 157 GLU A C 1
ATOM 1215 O O . GLU A 1 157 ? 10.742 34.883 5.883 1.00 49.53 157 GLU A O 1
ATOM 1220 N N . ALA A 1 158 ? 9.200 34.733 7.512 1.00 55.06 158 ALA A N 1
ATOM 1221 C CA . ALA A 1 158 ? 10.079 35.143 8.587 1.00 55.06 158 ALA A CA 1
ATOM 1222 C C . ALA A 1 158 ? 11.200 34.102 8.661 1.00 55.06 158 ALA A C 1
ATOM 1224 O O . ALA A 1 158 ? 10.936 32.917 8.861 1.00 55.06 158 ALA A O 1
ATOM 1225 N N . MET A 1 159 ? 12.431 34.549 8.415 1.00 52.53 159 MET A N 1
ATOM 1226 C CA . MET A 1 159 ? 13.626 33.754 8.666 1.00 52.53 159 MET A CA 1
ATOM 1227 C C . MET A 1 159 ? 13.512 33.208 10.095 1.00 52.53 159 MET A C 1
ATOM 1229 O O . MET A 1 159 ? 13.277 34.021 10.995 1.00 52.53 159 MET A O 1
ATOM 1233 N N . PRO A 1 160 ? 13.608 31.882 10.310 1.00 60.56 160 PRO A N 1
ATOM 1234 C CA . PRO A 1 160 ? 13.586 31.332 11.655 1.00 60.56 160 PRO A CA 1
ATOM 1235 C C . PRO A 1 160 ? 14.711 31.993 12.443 1.00 60.56 160 PRO A C 1
ATOM 1237 O O . PRO A 1 160 ? 15.832 32.150 11.948 1.00 60.56 160 PRO A O 1
ATOM 1240 N N . ASP A 1 161 ? 14.354 32.476 13.624 1.00 65.44 161 ASP A N 1
ATOM 1241 C CA . ASP A 1 161 ? 15.260 33.190 14.504 1.00 65.44 161 ASP A CA 1
ATOM 1242 C C . ASP A 1 161 ? 16.428 32.242 14.858 1.00 65.44 161 ASP A C 1
ATOM 1244 O O . ASP A 1 161 ? 16.274 31.014 14.894 1.00 65.44 161 ASP A O 1
ATOM 1248 N N . ALA A 1 162 ? 17.646 32.775 14.979 1.00 68.56 162 ALA A N 1
ATOM 1249 C CA . ALA A 1 162 ? 18.874 31.959 14.980 1.00 68.56 162 ALA A CA 1
ATOM 1250 C C . ALA A 1 162 ? 18.961 30.977 16.173 1.00 68.56 162 ALA A C 1
ATOM 1252 O O . ALA A 1 162 ? 19.798 30.070 16.196 1.00 68.56 162 ALA A O 1
ATOM 1253 N N . ASP A 1 163 ? 18.096 31.148 17.168 1.00 75.25 163 ASP A N 1
ATOM 1254 C CA . ASP A 1 163 ? 17.921 30.272 18.319 1.00 75.25 163 ASP A CA 1
ATOM 1255 C C . ASP A 1 163 ? 17.105 29.002 18.003 1.00 75.25 163 ASP A C 1
ATOM 1257 O O . ASP A 1 163 ? 17.391 27.940 18.570 1.00 75.25 163 ASP A O 1
ATOM 1261 N N . GLU A 1 164 ? 16.161 29.053 17.060 1.00 74.75 164 GLU A N 1
ATOM 1262 C CA . GLU A 1 164 ? 15.332 27.902 16.675 1.00 74.75 164 GLU A CA 1
ATOM 1263 C C . GLU A 1 164 ? 16.135 26.870 15.860 1.00 74.75 164 GLU A C 1
ATOM 1265 O O . GLU A 1 164 ? 16.047 25.661 16.109 1.00 74.75 164 GLU A O 1
ATOM 1270 N N . GLU A 1 165 ? 17.016 27.330 14.963 1.00 79.56 165 GLU A N 1
ATOM 1271 C CA . GLU A 1 165 ? 17.927 26.454 14.208 1.00 79.56 165 GLU A CA 1
ATOM 1272 C C . GLU A 1 165 ? 18.918 25.735 15.144 1.00 79.56 165 GLU A C 1
ATOM 1274 O O . GLU A 1 165 ? 19.172 24.532 15.011 1.00 79.56 165 GLU A O 1
ATOM 1279 N N . GLN A 1 166 ? 19.422 26.444 16.160 1.00 81.19 166 GLN A N 1
ATOM 1280 C CA . GLN A 1 166 ? 20.299 25.874 17.182 1.00 81.19 166 GLN A CA 1
ATOM 1281 C C . GLN A 1 166 ? 19.571 24.809 18.024 1.00 81.19 166 GLN A C 1
ATOM 1283 O O . GLN A 1 166 ? 20.170 23.790 18.391 1.00 81.19 166 GLN A O 1
ATOM 1288 N N . CYS A 1 167 ? 18.282 25.015 18.313 1.00 80.56 167 CYS A N 1
ATOM 1289 C CA . CYS A 1 167 ? 17.453 24.065 19.051 1.00 80.56 167 CYS A CA 1
ATOM 1290 C C . CYS A 1 167 ? 17.256 22.760 18.260 1.00 80.56 167 CYS A C 1
ATOM 1292 O O . CYS A 1 167 ? 17.552 21.674 18.769 1.00 80.56 167 CYS A O 1
ATOM 1294 N N . LEU A 1 168 ? 16.890 22.863 16.977 1.00 80.94 168 LEU A N 1
ATOM 1295 C CA . LEU A 1 168 ? 16.735 21.708 16.083 1.00 80.94 168 LEU A CA 1
ATOM 1296 C C . LEU A 1 168 ? 18.050 20.934 15.893 1.00 80.94 168 LEU A C 1
ATOM 1298 O O . LEU A 1 168 ? 18.060 19.698 15.906 1.00 80.94 168 LEU A O 1
ATOM 1302 N N . ALA A 1 169 ? 19.179 21.638 15.775 1.00 83.56 169 ALA A N 1
ATOM 1303 C CA . ALA A 1 169 ? 20.494 21.007 15.671 1.00 83.56 169 ALA A CA 1
ATOM 1304 C C . ALA A 1 169 ? 20.874 20.225 16.944 1.00 83.56 169 ALA A C 1
ATOM 1306 O O . ALA A 1 169 ? 21.463 19.140 16.862 1.00 83.56 169 ALA A O 1
ATOM 1307 N N . ASN A 1 170 ? 20.518 20.738 18.125 1.00 86.00 170 ASN A N 1
ATOM 1308 C CA . ASN A 1 170 ? 20.763 20.058 19.396 1.00 86.00 170 ASN A CA 1
ATOM 1309 C C . ASN A 1 170 ? 19.867 18.821 19.567 1.00 86.00 170 ASN A C 1
ATOM 1311 O O . ASN A 1 170 ? 20.366 17.769 19.974 1.00 86.00 170 ASN A O 1
ATOM 1315 N N . GLU A 1 171 ? 18.590 18.890 19.181 1.00 86.06 171 GLU A N 1
ATOM 1316 C CA . GLU A 1 171 ? 17.706 17.716 19.176 1.00 86.06 171 GLU A CA 1
ATOM 1317 C C . GLU A 1 171 ? 18.208 16.615 18.232 1.00 86.06 171 GLU A C 1
ATOM 1319 O O . GLU A 1 171 ? 18.222 15.434 18.594 1.00 86.06 171 GLU A O 1
ATOM 1324 N N . ALA A 1 172 ? 18.685 16.986 17.039 1.00 83.69 172 ALA A N 1
ATOM 1325 C CA . ALA A 1 172 ? 19.265 16.041 16.087 1.00 83.69 172 ALA A CA 1
ATOM 1326 C C . ALA A 1 172 ? 20.527 15.354 16.643 1.00 83.69 172 ALA A C 1
ATOM 1328 O O . ALA A 1 172 ? 20.719 14.147 16.443 1.00 83.69 172 ALA A O 1
ATOM 1329 N N . ARG A 1 173 ? 21.365 16.086 17.394 1.00 87.56 173 ARG A N 1
ATOM 1330 C CA . ARG A 1 173 ? 22.532 15.520 18.093 1.00 87.56 173 ARG A CA 1
ATOM 1331 C C . ARG A 1 173 ? 22.127 14.562 19.209 1.00 87.56 173 ARG A C 1
ATOM 1333 O O . ARG A 1 173 ? 22.704 13.478 19.284 1.00 87.56 173 ARG A O 1
ATOM 1340 N N . LEU A 1 174 ? 21.123 14.903 20.024 1.00 84.00 174 LEU A N 1
ATOM 1341 C CA . LEU A 1 174 ? 20.623 13.990 21.060 1.00 84.00 174 LEU A CA 1
ATOM 1342 C C . LEU A 1 174 ? 20.056 12.703 20.450 1.00 84.00 174 LEU A C 1
ATOM 1344 O O . LEU A 1 174 ? 20.414 11.615 20.898 1.00 84.00 174 LEU A O 1
ATOM 1348 N N . ARG A 1 175 ? 19.242 12.800 19.388 1.00 83.56 175 ARG A N 1
ATOM 1349 C CA . ARG A 1 175 ? 18.710 11.612 18.693 1.00 83.56 175 ARG A CA 1
ATOM 1350 C C . ARG A 1 175 ? 19.831 10.736 18.138 1.00 83.56 175 ARG A C 1
ATOM 1352 O O . ARG A 1 175 ? 19.806 9.521 18.329 1.00 83.56 175 ARG A O 1
ATOM 1359 N N . SER A 1 176 ? 20.843 11.350 17.529 1.00 83.19 176 SER A N 1
ATOM 1360 C CA . SER A 1 176 ? 22.011 10.629 17.010 1.00 83.19 176 SER A CA 1
ATOM 1361 C C . SER A 1 176 ? 22.791 9.922 18.125 1.00 83.19 176 SER A C 1
ATOM 1363 O O . SER A 1 176 ? 23.152 8.761 17.962 1.00 83.19 176 SER A O 1
ATOM 1365 N N . SER A 1 177 ? 22.976 10.566 19.285 1.00 88.19 177 SER A N 1
ATOM 1366 C CA . SER A 1 177 ? 23.625 9.946 20.452 1.00 88.19 177 SER A CA 1
ATOM 1367 C C . SER A 1 177 ? 22.847 8.729 20.952 1.00 88.19 177 SER A C 1
ATOM 1369 O O . SER A 1 177 ? 23.420 7.654 21.107 1.00 88.19 177 SER A O 1
ATOM 1371 N N . THR A 1 178 ? 21.527 8.860 21.128 1.00 87.31 178 THR A N 1
ATOM 1372 C CA . THR A 1 178 ? 20.694 7.744 21.612 1.00 87.31 178 THR A CA 1
ATOM 1373 C C . THR A 1 178 ? 20.680 6.556 20.652 1.00 87.31 178 THR A C 1
ATOM 1375 O O . THR A 1 178 ? 20.580 5.409 21.085 1.00 87.31 178 THR A O 1
ATOM 1378 N N . TYR A 1 179 ? 20.813 6.816 19.349 1.00 84.06 179 TYR A N 1
ATOM 1379 C CA . TYR A 1 179 ? 20.877 5.775 18.330 1.00 84.06 179 TYR A CA 1
ATOM 1380 C C . TYR A 1 179 ? 22.195 4.990 18.387 1.00 84.06 179 TYR A C 1
ATOM 1382 O O . TYR A 1 179 ? 22.177 3.762 18.305 1.00 84.06 179 TYR A O 1
ATOM 1390 N N . VAL A 1 180 ? 23.326 5.677 18.582 1.00 90.06 180 VAL A N 1
ATOM 1391 C CA . VAL A 1 180 ? 24.637 5.026 18.754 1.00 90.06 180 VAL A CA 1
ATOM 1392 C C . VAL A 1 180 ? 24.654 4.173 20.027 1.00 90.06 180 VAL A C 1
ATOM 1394 O O . VAL A 1 180 ? 25.068 3.015 19.976 1.00 90.06 180 VAL A O 1
ATOM 1397 N N . ASP A 1 181 ? 24.107 4.684 21.134 1.00 90.12 181 ASP A N 1
ATOM 1398 C CA . ASP A 1 181 ? 24.003 3.930 22.392 1.00 90.12 181 ASP A CA 1
ATOM 1399 C C . ASP A 1 181 ? 23.124 2.675 22.248 1.00 90.12 181 ASP A C 1
ATOM 1401 O O . ASP A 1 181 ? 23.437 1.616 22.801 1.00 90.12 181 ASP A O 1
ATOM 1405 N N . ALA A 1 182 ? 22.025 2.770 21.491 1.00 86.12 182 ALA A N 1
ATOM 1406 C CA . ALA A 1 182 ? 21.151 1.634 21.209 1.00 86.12 182 ALA A CA 1
ATOM 1407 C C . ALA A 1 182 ? 21.851 0.569 20.349 1.00 86.12 182 ALA A C 1
ATOM 1409 O O . ALA A 1 182 ? 21.756 -0.620 20.663 1.00 86.12 182 ALA A O 1
ATOM 1410 N N . GLN A 1 183 ? 22.601 0.974 19.316 1.00 88.25 183 GLN A N 1
ATOM 1411 C CA . GLN A 1 183 ? 23.389 0.036 18.509 1.00 88.25 183 GLN A CA 1
ATOM 1412 C C . GLN A 1 183 ? 24.469 -0.664 19.337 1.00 88.25 183 GLN A C 1
ATOM 1414 O O . GLN A 1 183 ? 24.625 -1.881 19.231 1.00 88.25 183 GLN A O 1
ATOM 1419 N N . GLN A 1 184 ? 25.173 0.070 20.200 1.00 92.62 184 GLN A N 1
ATOM 1420 C CA . GLN A 1 184 ? 26.217 -0.512 21.039 1.00 92.62 184 GLN A CA 1
ATOM 1421 C C . GLN A 1 184 ? 25.647 -1.514 22.054 1.00 92.62 184 GLN A C 1
ATOM 1423 O O . GLN A 1 184 ? 26.222 -2.585 22.248 1.00 92.62 184 GLN A O 1
ATOM 1428 N N . LYS A 1 185 ? 24.484 -1.225 22.654 1.00 92.88 185 LYS A N 1
ATOM 1429 C CA . LYS A 1 185 ? 23.784 -2.182 23.532 1.00 92.88 185 LYS A CA 1
ATOM 1430 C C . LYS A 1 185 ? 23.310 -3.427 22.785 1.00 92.88 185 LYS A C 1
ATOM 1432 O O . LYS A 1 185 ? 23.416 -4.525 23.326 1.00 92.88 185 LYS A O 1
ATOM 1437 N N . SER A 1 186 ? 22.821 -3.270 21.554 1.00 89.88 186 SER A N 1
ATOM 1438 C CA . SER A 1 186 ? 22.428 -4.403 20.708 1.00 89.88 186 SER A CA 1
ATOM 1439 C C . SER A 1 186 ? 23.623 -5.307 20.400 1.00 89.88 186 SER A C 1
ATOM 1441 O O . SER A 1 186 ? 23.543 -6.514 20.608 1.00 89.88 186 SER A O 1
ATOM 1443 N N . ALA A 1 187 ? 24.753 -4.722 19.990 1.00 89.75 187 ALA A N 1
ATOM 1444 C CA . ALA A 1 187 ? 25.976 -5.470 19.701 1.00 89.75 187 ALA A CA 1
ATOM 1445 C C . ALA A 1 187 ? 26.518 -6.202 20.942 1.00 89.75 187 ALA A C 1
ATOM 1447 O O . ALA A 1 187 ? 26.968 -7.343 20.843 1.00 89.75 187 ALA A O 1
ATOM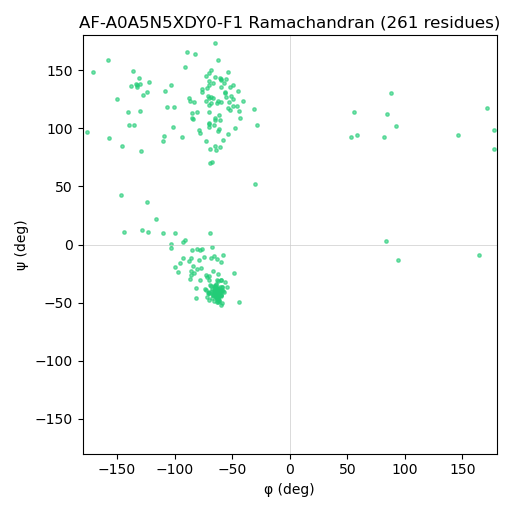 1448 N N . GLN A 1 188 ? 26.431 -5.581 22.125 1.00 91.62 188 GLN A N 1
ATOM 1449 C CA . GLN A 1 188 ? 26.824 -6.232 23.377 1.00 91.62 188 GLN A CA 1
ATOM 1450 C C . GLN A 1 188 ? 25.926 -7.437 23.699 1.00 91.62 188 GLN A C 1
ATOM 1452 O O . GLN A 1 188 ? 26.429 -8.489 24.082 1.00 91.62 188 GLN A O 1
ATOM 1457 N N . CYS A 1 189 ? 24.612 -7.315 23.489 1.00 88.38 189 CYS A N 1
ATOM 1458 C CA . CYS A 1 189 ? 23.665 -8.406 23.723 1.00 88.38 189 CYS A CA 1
ATOM 1459 C C . CYS A 1 189 ? 23.916 -9.608 22.794 1.00 88.38 189 CYS A C 1
ATOM 1461 O O . CYS A 1 189 ? 23.865 -10.760 23.236 1.00 88.38 189 CYS A O 1
ATOM 1463 N N . GLU A 1 190 ? 24.248 -9.360 21.524 1.00 89.38 190 GLU A N 1
ATOM 1464 C CA . GLU A 1 190 ? 24.632 -10.418 20.582 1.00 89.38 190 GLU A CA 1
ATOM 1465 C C . GLU A 1 190 ? 25.929 -11.116 21.008 1.00 89.38 190 GLU A C 1
ATOM 1467 O O . GLU A 1 190 ? 25.992 -12.347 21.023 1.00 89.38 190 GLU A O 1
ATOM 1472 N N . PHE A 1 191 ? 26.940 -10.347 21.420 1.00 91.50 191 PHE A N 1
ATOM 1473 C CA . PHE A 1 191 ? 28.209 -10.894 21.898 1.00 91.50 191 PHE A CA 1
ATOM 1474 C C . PHE A 1 191 ? 28.032 -11.771 23.149 1.00 91.50 191 PHE A C 1
ATOM 1476 O O . PHE A 1 191 ? 28.569 -12.880 23.217 1.00 91.50 191 PHE A O 1
ATOM 1483 N N . ASP A 1 192 ? 27.228 -11.319 24.113 1.00 89.38 192 ASP A N 1
ATOM 1484 C CA . ASP A 1 192 ? 26.935 -12.078 25.332 1.00 89.38 192 ASP A CA 1
ATOM 1485 C C . ASP A 1 192 ? 26.169 -13.376 25.015 1.00 89.38 192 ASP A C 1
ATOM 1487 O O . ASP A 1 192 ? 26.459 -14.434 25.584 1.00 89.38 192 ASP A O 1
ATOM 1491 N N . THR A 1 193 ? 25.258 -13.333 24.037 1.00 88.50 193 THR A N 1
ATOM 1492 C CA . THR A 1 193 ? 24.525 -14.517 23.559 1.00 88.50 193 THR A CA 1
ATOM 1493 C C . THR A 1 193 ? 25.471 -15.541 22.927 1.00 88.50 193 THR A C 1
ATOM 1495 O O . THR A 1 193 ? 25.400 -16.731 23.245 1.00 88.50 193 THR A O 1
ATOM 1498 N N . MET A 1 194 ? 26.405 -15.097 22.080 1.00 83.62 194 MET A N 1
ATOM 1499 C CA . MET A 1 194 ? 27.392 -15.985 21.449 1.00 83.62 194 MET A CA 1
ATOM 1500 C C . MET A 1 194 ? 28.318 -16.647 22.480 1.00 83.62 194 MET A C 1
ATOM 1502 O O . MET A 1 194 ? 28.627 -17.837 22.363 1.00 83.62 194 MET A O 1
ATOM 1506 N N . ASN A 1 195 ? 28.713 -15.917 23.525 1.00 87.06 195 ASN A N 1
ATOM 1507 C CA . ASN A 1 195 ? 29.537 -16.471 24.601 1.00 87.06 195 ASN A CA 1
ATOM 1508 C C . ASN A 1 195 ? 28.782 -17.490 25.469 1.00 87.06 195 ASN A C 1
ATOM 1510 O O . ASN A 1 195 ? 29.380 -18.485 25.897 1.00 87.06 195 ASN A O 1
ATOM 1514 N N . SER A 1 196 ? 27.477 -17.290 25.691 1.00 86.38 196 SER A N 1
ATOM 1515 C CA . SER A 1 196 ? 26.633 -18.264 26.397 1.00 86.38 196 SER A CA 1
ATOM 1516 C C . SER A 1 196 ? 26.548 -19.584 25.625 1.00 86.38 196 SER A C 1
ATOM 1518 O O . SER A 1 196 ? 26.852 -20.639 26.179 1.00 86.38 196 SER A O 1
ATOM 1520 N N . VAL A 1 197 ? 26.242 -19.529 24.322 1.00 84.12 197 VAL A N 1
ATOM 1521 C CA . VAL A 1 197 ? 26.123 -20.729 23.469 1.00 84.12 197 VAL A CA 1
ATOM 1522 C C . VAL A 1 197 ? 27.453 -21.484 23.361 1.00 84.12 197 VAL A C 1
ATOM 1524 O O . VAL A 1 197 ? 27.484 -22.714 23.399 1.00 84.12 197 VAL A O 1
ATOM 1527 N N . SER A 1 198 ? 28.573 -20.761 23.264 1.00 83.69 198 SER A N 1
ATOM 1528 C CA . SER A 1 198 ? 29.909 -21.369 23.235 1.00 83.69 198 SER A CA 1
ATOM 1529 C C . SER A 1 198 ? 30.218 -22.138 24.528 1.00 83.69 198 SER A C 1
ATOM 1531 O O . SER A 1 198 ? 30.724 -23.262 24.488 1.00 83.69 198 SER A O 1
ATOM 1533 N N . SER A 1 199 ? 29.840 -21.577 25.680 1.00 77.94 199 SER A N 1
ATOM 1534 C CA . SER A 1 199 ? 30.050 -22.208 26.988 1.00 77.94 199 SER A CA 1
ATOM 1535 C C . SER A 1 199 ? 29.226 -23.490 27.156 1.00 77.94 199 SER A C 1
ATOM 1537 O O . SER A 1 199 ? 29.746 -24.496 27.648 1.00 77.94 199 SER A O 1
ATOM 1539 N N . ASP A 1 200 ? 27.976 -23.491 26.690 1.00 82.19 200 ASP A N 1
ATOM 1540 C CA . ASP A 1 200 ? 27.103 -24.669 26.747 1.00 82.19 200 ASP A CA 1
ATOM 1541 C C . ASP A 1 200 ? 27.595 -25.798 25.830 1.00 82.19 200 ASP A C 1
ATOM 1543 O O . ASP A 1 200 ? 27.611 -26.964 26.233 1.00 82.19 200 ASP A O 1
ATOM 1547 N N . ASN A 1 201 ? 28.103 -25.461 24.641 1.00 78.19 201 ASN A N 1
ATOM 1548 C CA . ASN A 1 201 ? 28.686 -26.439 23.718 1.00 78.19 201 ASN A CA 1
ATOM 1549 C C . ASN A 1 201 ? 29.956 -27.094 24.281 1.00 78.19 201 ASN A C 1
ATOM 1551 O O . ASN A 1 201 ? 30.136 -28.307 24.148 1.00 78.19 201 ASN A O 1
ATOM 1555 N N . ILE A 1 202 ? 30.820 -26.328 24.957 1.00 78.00 202 ILE A N 1
ATOM 1556 C CA . ILE A 1 202 ? 32.010 -26.879 25.627 1.00 78.00 202 ILE A CA 1
ATOM 1557 C C . ILE A 1 202 ? 31.592 -27.829 26.759 1.00 78.00 202 ILE A C 1
ATOM 1559 O O . ILE A 1 202 ? 32.176 -28.907 26.912 1.00 78.00 202 ILE A O 1
ATOM 1563 N N . ARG A 1 203 ? 30.551 -27.476 27.523 1.00 77.38 203 ARG A N 1
ATOM 1564 C CA . ARG A 1 203 ? 30.033 -28.318 28.610 1.00 77.38 203 ARG A CA 1
ATOM 1565 C C . ARG A 1 203 ? 29.397 -29.610 28.087 1.00 77.38 203 ARG A C 1
ATOM 1567 O O . ARG A 1 203 ? 29.629 -30.672 28.663 1.00 77.38 203 ARG A O 1
ATOM 1574 N N . ALA A 1 204 ? 28.659 -29.539 26.979 1.00 73.69 204 ALA A N 1
ATOM 1575 C CA . ALA A 1 204 ? 28.081 -30.705 26.314 1.00 73.69 204 ALA A CA 1
ATOM 1576 C C . ALA A 1 204 ? 29.165 -31.646 25.758 1.00 73.69 204 ALA A C 1
ATOM 1578 O O . ALA A 1 204 ? 29.099 -32.859 25.966 1.00 73.69 204 ALA A O 1
ATOM 1579 N N . ALA A 1 205 ? 30.214 -31.102 25.131 1.00 73.50 205 ALA A N 1
ATOM 1580 C CA . ALA A 1 205 ? 31.323 -31.899 24.604 1.00 73.50 205 ALA A CA 1
ATOM 1581 C C . ALA A 1 205 ? 32.110 -32.636 25.707 1.00 73.50 205 ALA A C 1
ATOM 1583 O O . ALA A 1 205 ? 32.544 -33.770 25.504 1.00 73.50 205 ALA A O 1
ATOM 1584 N N . GLN A 1 206 ? 32.261 -32.035 26.892 1.00 75.44 206 GLN A N 1
ATOM 1585 C CA . GLN A 1 206 ? 32.917 -32.692 28.031 1.00 75.44 206 GLN A CA 1
ATOM 1586 C C . GLN A 1 206 ? 32.079 -33.834 28.629 1.00 75.44 206 GLN A C 1
ATOM 1588 O O . GLN A 1 206 ? 32.647 -34.818 29.103 1.00 75.44 206 GLN A O 1
ATOM 1593 N N . ALA A 1 207 ? 30.745 -33.750 28.572 1.00 70.00 207 ALA A N 1
ATOM 1594 C CA . ALA A 1 207 ? 29.856 -34.788 29.097 1.00 70.00 207 ALA A CA 1
ATOM 1595 C C . ALA A 1 207 ? 29.852 -36.076 28.248 1.00 70.00 207 ALA A C 1
ATOM 1597 O O . ALA A 1 207 ? 29.663 -37.164 28.787 1.00 70.00 207 ALA A O 1
ATOM 1598 N N . HIS A 1 208 ? 30.115 -35.981 26.941 1.00 64.44 208 HIS A N 1
ATOM 1599 C CA . HIS A 1 208 ? 30.110 -37.133 26.029 1.00 64.44 208 HIS A CA 1
ATOM 1600 C C . HIS A 1 208 ? 31.391 -37.989 26.048 1.00 64.44 208 HIS A C 1
ATOM 1602 O O . HIS A 1 208 ? 31.434 -39.023 25.386 1.00 64.44 208 HIS A O 1
ATOM 1608 N N . ASN A 1 209 ? 32.429 -37.609 26.804 1.00 65.44 209 ASN A N 1
ATOM 1609 C CA . ASN A 1 209 ? 33.716 -38.323 26.812 1.00 65.44 209 ASN A CA 1
ATOM 1610 C C . ASN A 1 209 ? 33.835 -39.405 27.912 1.00 65.44 209 ASN A C 1
ATOM 1612 O O . ASN A 1 209 ? 34.865 -40.062 28.034 1.00 65.44 209 ASN A O 1
ATOM 1616 N N . PHE A 1 210 ? 32.788 -39.636 28.713 1.00 59.75 210 PHE A N 1
ATOM 1617 C CA . PHE A 1 210 ? 32.786 -40.687 29.736 1.00 59.75 210 PHE A CA 1
ATOM 1618 C C . PHE A 1 210 ? 31.833 -41.834 29.377 1.00 59.75 210 PHE A C 1
ATOM 1620 O O . PHE A 1 210 ? 30.685 -41.872 29.800 1.00 59.75 210 PHE A O 1
ATOM 1627 N N . GLY A 1 211 ? 32.377 -42.810 28.645 1.00 57.88 211 GLY A N 1
ATOM 1628 C CA . GLY A 1 211 ? 32.034 -44.226 28.792 1.00 57.88 211 GLY A CA 1
ATOM 1629 C C . GLY A 1 211 ? 30.777 -44.733 28.085 1.00 57.88 211 GLY A C 1
ATOM 1630 O O . GLY A 1 211 ? 29.719 -44.836 28.694 1.00 57.88 211 GLY A O 1
ATOM 1631 N N . HIS A 1 212 ? 30.942 -45.244 26.862 1.00 50.88 212 HIS A N 1
ATOM 1632 C CA . HIS A 1 212 ? 30.150 -46.392 26.415 1.00 50.88 212 HIS A CA 1
ATOM 1633 C C . HIS A 1 212 ? 30.944 -47.236 25.397 1.00 50.88 212 HIS A C 1
ATOM 1635 O O . HIS A 1 212 ? 31.443 -46.676 24.419 1.00 50.88 212 HIS A O 1
ATOM 1641 N N . PRO A 1 213 ? 31.121 -48.555 25.613 1.00 58.31 213 PRO A N 1
ATOM 1642 C CA . PRO A 1 213 ? 31.804 -49.420 24.658 1.00 58.31 213 PRO A CA 1
ATOM 1643 C C . PRO A 1 213 ? 30.921 -49.648 23.423 1.00 58.31 213 PRO A C 1
ATOM 1645 O O . PRO A 1 213 ? 29.720 -49.901 23.541 1.00 58.31 213 PRO A O 1
ATOM 1648 N N . LEU A 1 214 ? 31.542 -49.535 22.244 1.00 49.88 214 LEU A N 1
ATOM 1649 C CA . LEU A 1 214 ? 30.942 -49.761 20.928 1.00 49.88 214 LEU A CA 1
ATOM 1650 C C . LEU A 1 214 ? 30.185 -51.096 20.888 1.00 49.88 214 LEU A C 1
ATOM 1652 O O . LEU A 1 214 ? 30.787 -52.158 21.027 1.00 49.88 214 LEU A O 1
ATOM 1656 N N . SER A 1 215 ? 28.881 -51.024 20.633 1.00 55.59 215 SER A N 1
ATOM 1657 C CA . SER A 1 215 ? 28.114 -52.134 20.068 1.00 55.59 215 SER A CA 1
ATOM 1658 C C . SER A 1 215 ? 27.955 -51.844 18.579 1.00 55.59 215 SER A C 1
ATOM 1660 O O . SER A 1 215 ? 27.434 -50.796 18.202 1.00 55.59 215 SER A O 1
ATOM 1662 N N . GLU A 1 216 ? 28.493 -52.733 17.757 1.00 54.06 216 GLU A N 1
ATOM 1663 C CA . GLU A 1 216 ? 28.459 -52.703 16.295 1.00 54.06 216 GLU A CA 1
ATOM 1664 C C . GLU A 1 216 ? 26.994 -52.804 15.815 1.00 54.06 216 GLU A C 1
ATOM 1666 O O . GLU A 1 216 ? 26.307 -53.751 16.207 1.00 54.06 216 GLU A O 1
ATOM 1671 N N . PRO A 1 217 ? 26.461 -51.836 15.046 1.00 54.94 217 PRO A N 1
ATOM 1672 C CA . PRO A 1 217 ? 25.080 -51.897 14.579 1.00 54.94 217 PRO A CA 1
ATOM 1673 C C . PRO A 1 217 ? 24.929 -52.898 13.423 1.00 54.94 217 PRO A C 1
ATOM 1675 O O . PRO A 1 217 ? 25.691 -52.875 12.457 1.00 54.94 217 PRO A O 1
ATOM 1678 N N . GLU A 1 218 ? 23.923 -53.768 13.544 1.00 56.53 218 GLU A N 1
ATOM 1679 C CA . GLU A 1 218 ? 23.456 -54.692 12.503 1.00 56.53 218 GLU A CA 1
ATOM 1680 C C . GLU A 1 218 ? 23.133 -53.964 11.179 1.00 56.53 218 GLU A C 1
ATOM 1682 O O . GLU A 1 218 ? 22.676 -52.818 11.200 1.00 56.53 218 GLU A O 1
ATOM 1687 N N . PRO A 1 219 ? 23.324 -54.627 10.023 1.00 58.94 219 PRO A N 1
ATOM 1688 C CA . PRO A 1 219 ? 23.064 -54.044 8.711 1.00 58.94 219 PRO A CA 1
ATOM 1689 C C . PRO A 1 219 ? 21.564 -53.804 8.472 1.00 58.94 219 PRO A C 1
ATOM 1691 O O . PRO A 1 219 ? 20.745 -54.716 8.589 1.00 58.94 219 PRO A O 1
ATOM 1694 N N . GLU A 1 220 ? 21.216 -52.569 8.092 1.00 61.91 220 GLU A N 1
ATOM 1695 C CA . GLU A 1 220 ? 19.867 -52.185 7.664 1.00 61.91 220 GLU A CA 1
ATOM 1696 C C . GLU A 1 220 ? 19.402 -52.986 6.428 1.00 61.91 220 GLU A C 1
ATOM 1698 O O . GLU A 1 220 ? 20.188 -53.225 5.506 1.00 61.91 220 GLU A O 1
ATOM 1703 N N . PRO A 1 221 ? 18.112 -53.367 6.359 1.00 61.50 221 PRO A N 1
ATOM 1704 C CA . PRO A 1 221 ? 17.530 -54.012 5.189 1.00 61.50 221 PRO A CA 1
ATOM 1705 C C . PRO A 1 221 ? 17.403 -53.040 4.006 1.00 61.50 221 PRO A C 1
ATOM 1707 O O . PRO A 1 221 ? 16.961 -51.901 4.155 1.00 61.50 221 PRO A O 1
ATOM 1710 N N . GLU A 1 222 ? 17.753 -53.526 2.813 1.00 59.44 222 GLU A N 1
ATOM 1711 C CA . GLU A 1 222 ? 17.723 -52.775 1.555 1.00 59.44 222 GLU A CA 1
ATOM 1712 C C . GLU A 1 222 ? 16.358 -52.097 1.288 1.00 59.44 222 GLU A C 1
ATOM 1714 O O . GLU A 1 222 ? 15.300 -52.727 1.432 1.00 59.44 222 GLU A O 1
ATOM 1719 N N . PRO A 1 223 ? 16.344 -50.822 0.852 1.00 59.56 223 PRO A N 1
ATOM 1720 C CA . PRO A 1 223 ? 15.115 -50.111 0.537 1.00 59.56 223 PRO A CA 1
ATOM 1721 C C . PRO A 1 223 ? 14.472 -50.674 -0.735 1.00 59.56 223 PRO A C 1
ATOM 1723 O O . PRO A 1 223 ? 15.081 -50.728 -1.804 1.00 59.56 223 PRO A O 1
ATOM 1726 N N . LYS A 1 224 ? 13.194 -51.053 -0.622 1.00 58.06 224 LYS A N 1
ATOM 1727 C CA . LYS A 1 224 ? 12.362 -51.460 -1.760 1.00 58.06 224 LYS A CA 1
ATOM 1728 C C . LYS A 1 224 ? 12.337 -50.364 -2.841 1.00 58.06 224 LYS A C 1
ATOM 1730 O O . LYS A 1 224 ? 12.263 -49.180 -2.498 1.00 58.06 224 LYS A O 1
ATOM 1735 N N . PRO A 1 225 ? 12.341 -50.743 -4.133 1.00 55.34 225 PRO A N 1
ATOM 1736 C CA . PRO A 1 225 ? 12.287 -49.796 -5.238 1.00 55.34 225 PRO A CA 1
ATOM 1737 C C . PRO A 1 225 ? 11.001 -48.967 -5.157 1.00 55.34 225 PRO A C 1
ATOM 1739 O O . PRO A 1 225 ? 9.898 -49.510 -5.122 1.00 55.34 225 PRO A O 1
ATOM 1742 N N . LYS A 1 226 ? 11.165 -47.642 -5.091 1.00 53.72 226 LYS A N 1
ATOM 1743 C CA . LYS A 1 226 ? 10.067 -46.680 -5.185 1.00 53.72 226 LYS A CA 1
ATOM 1744 C C . LYS A 1 226 ? 9.519 -46.730 -6.606 1.00 53.72 226 LYS A C 1
ATOM 1746 O O . LYS A 1 226 ? 10.267 -46.505 -7.558 1.00 53.72 226 LYS A O 1
ATOM 1751 N N . ASP A 1 227 ? 8.230 -47.033 -6.721 1.00 48.34 227 ASP A N 1
ATOM 1752 C CA . ASP A 1 227 ? 7.496 -46.944 -7.976 1.00 48.34 227 ASP A CA 1
ATOM 1753 C C . ASP A 1 227 ? 7.692 -45.554 -8.584 1.00 48.34 227 ASP A C 1
ATOM 1755 O O . ASP A 1 227 ? 7.438 -44.514 -7.975 1.00 48.34 227 ASP A O 1
ATOM 1759 N N . SER A 1 228 ? 8.203 -45.571 -9.804 1.00 51.47 228 SER A N 1
ATOM 1760 C CA . SER A 1 228 ? 8.359 -44.417 -10.668 1.00 51.47 228 SER A CA 1
ATOM 1761 C C . SER A 1 228 ? 7.025 -44.189 -11.370 1.00 51.47 228 SER A C 1
ATOM 1763 O O . SER A 1 228 ? 6.534 -45.082 -12.056 1.00 51.47 228 SER A O 1
ATOM 1765 N N . GLY A 1 229 ? 6.426 -43.003 -11.227 1.00 46.97 229 GLY A N 1
ATOM 1766 C CA . GLY A 1 229 ? 5.314 -42.660 -12.116 1.00 46.97 229 GLY A CA 1
ATOM 1767 C C . GLY A 1 229 ? 4.392 -41.502 -11.766 1.00 46.97 229 GLY A C 1
ATOM 1768 O O . GLY A 1 229 ? 3.604 -41.139 -12.633 1.00 46.97 229 GLY A O 1
ATOM 1769 N N . LEU A 1 230 ? 4.455 -40.890 -10.580 1.00 53.03 230 LEU A N 1
ATOM 1770 C CA . LEU A 1 230 ? 3.720 -39.646 -10.334 1.00 53.03 230 LEU A CA 1
ATOM 1771 C C . LEU A 1 230 ? 4.615 -38.606 -9.658 1.00 53.03 230 LEU A C 1
ATOM 1773 O O . LEU A 1 230 ? 5.370 -38.964 -8.755 1.00 53.03 230 LEU A O 1
ATOM 1777 N N . PRO A 1 231 ? 4.558 -37.331 -10.091 1.00 54.16 231 PRO A N 1
ATOM 1778 C CA . PRO A 1 231 ? 5.234 -36.258 -9.381 1.00 54.16 231 PRO A CA 1
ATOM 1779 C C . PRO A 1 231 ? 4.739 -36.252 -7.936 1.00 54.16 231 PRO A C 1
ATOM 1781 O O . PRO A 1 231 ? 3.530 -36.307 -7.703 1.00 54.16 231 PRO A O 1
ATOM 1784 N N . ASP A 1 232 ? 5.682 -36.200 -6.994 1.00 55.03 232 ASP A N 1
ATOM 1785 C CA . ASP A 1 232 ? 5.436 -36.032 -5.562 1.00 55.03 232 ASP A CA 1
ATOM 1786 C C . ASP A 1 232 ? 4.713 -34.696 -5.365 1.00 55.03 232 ASP A C 1
ATOM 1788 O O . ASP A 1 232 ? 5.318 -33.642 -5.170 1.00 55.03 232 ASP A O 1
ATOM 1792 N N . ASN A 1 233 ? 3.393 -34.710 -5.529 1.00 60.78 233 ASN A N 1
ATOM 1793 C CA . ASN A 1 233 ? 2.576 -33.541 -5.317 1.00 60.78 233 ASN A CA 1
ATOM 1794 C C . ASN A 1 233 ? 2.276 -33.491 -3.814 1.00 60.78 233 ASN A C 1
ATOM 1796 O O . ASN A 1 233 ? 1.491 -34.315 -3.326 1.00 60.78 233 ASN A O 1
ATOM 1800 N N . PRO A 1 234 ? 2.863 -32.540 -3.062 1.00 66.12 234 PRO A N 1
ATOM 1801 C CA . PRO A 1 234 ? 2.709 -32.467 -1.610 1.00 66.12 234 PRO A CA 1
ATOM 1802 C C . PRO A 1 234 ? 1.244 -32.305 -1.173 1.00 66.12 234 PRO A C 1
ATOM 1804 O O . PRO A 1 234 ? 0.918 -32.564 -0.017 1.00 66.12 234 PRO A O 1
ATOM 1807 N N . PHE A 1 235 ? 0.343 -31.938 -2.092 1.00 61.00 235 PHE A N 1
ATOM 1808 C CA . PHE A 1 235 ? -1.095 -31.869 -1.839 1.00 61.00 235 PHE A CA 1
ATOM 1809 C C . PHE A 1 235 ? -1.793 -33.234 -1.730 1.00 61.00 235 PHE A C 1
ATOM 1811 O O . PHE A 1 235 ? -2.825 -33.319 -1.064 1.00 61.00 235 PHE A O 1
ATOM 1818 N N . TYR A 1 236 ? -1.267 -34.296 -2.350 1.00 63.53 236 TYR A N 1
ATOM 1819 C CA . TYR A 1 236 ? -1.916 -35.616 -2.361 1.00 63.53 236 TYR A CA 1
ATOM 1820 C C . TYR A 1 236 ? -1.375 -36.576 -1.298 1.00 63.53 236 TYR A C 1
ATOM 1822 O O . TYR A 1 236 ? -2.123 -37.439 -0.841 1.00 63.53 236 TYR A O 1
ATOM 1830 N N . ASN A 1 237 ? -0.141 -36.376 -0.821 1.00 71.88 237 ASN A N 1
ATOM 1831 C CA . ASN A 1 237 ? 0.495 -37.266 0.161 1.00 71.88 237 ASN A CA 1
ATOM 1832 C C . ASN A 1 237 ? -0.190 -37.265 1.542 1.00 71.88 237 ASN A C 1
ATOM 1834 O O . ASN A 1 237 ? 0.111 -38.121 2.368 1.00 71.88 237 ASN A O 1
ATOM 1838 N N . ASN A 1 238 ? -1.136 -36.350 1.791 1.00 73.44 238 ASN A N 1
ATOM 1839 C CA . ASN A 1 238 ? -1.907 -36.304 3.034 1.00 73.44 238 ASN A CA 1
ATOM 1840 C C . ASN A 1 238 ? -3.435 -36.254 2.842 1.00 73.44 238 ASN A C 1
ATOM 1842 O O . ASN A 1 238 ? -4.163 -35.954 3.786 1.00 73.44 238 ASN A O 1
ATOM 1846 N N . TRP A 1 239 ? -3.945 -36.513 1.632 1.00 80.50 239 TRP A N 1
ATOM 1847 C CA . TRP A 1 239 ? -5.350 -36.250 1.288 1.00 80.50 239 TRP A CA 1
ATOM 1848 C C . TRP A 1 239 ? -6.359 -36.997 2.175 1.00 80.50 239 TRP A C 1
ATOM 1850 O O . TRP A 1 239 ? -7.395 -36.438 2.543 1.00 80.50 239 TRP A O 1
ATOM 1860 N N . ASP A 1 240 ? -6.043 -38.234 2.565 1.00 80.94 240 ASP A N 1
ATOM 1861 C CA . ASP A 1 240 ? -6.948 -39.086 3.345 1.00 80.94 240 ASP A CA 1
ATOM 1862 C C . ASP A 1 240 ? -6.969 -38.780 4.846 1.00 80.94 240 ASP A C 1
ATOM 1864 O O . ASP A 1 240 ? -7.959 -39.091 5.512 1.00 80.94 240 ASP A O 1
ATOM 1868 N N . SER A 1 241 ? -5.938 -38.125 5.385 1.00 85.38 241 SER A N 1
ATOM 1869 C CA . SER A 1 241 ? -5.934 -37.705 6.793 1.00 85.38 241 SER A CA 1
ATOM 1870 C C . SER A 1 241 ? -6.618 -36.348 7.011 1.00 85.38 241 SER A C 1
ATOM 1872 O O . SER A 1 241 ? -6.906 -35.966 8.147 1.00 85.38 241 SER A O 1
ATOM 1874 N N . LEU A 1 242 ? -6.906 -35.609 5.933 1.00 82.69 242 LEU A N 1
ATOM 1875 C CA . LEU A 1 242 ? -7.560 -34.311 6.014 1.00 82.69 242 LEU A CA 1
ATOM 1876 C C . LEU A 1 242 ? -9.030 -34.441 6.437 1.00 82.69 242 LEU A C 1
ATOM 1878 O O . LEU A 1 242 ? -9.801 -35.289 5.963 1.00 82.69 242 LEU A O 1
ATOM 1882 N N . THR A 1 243 ? -9.471 -33.505 7.278 1.00 88.06 243 THR A N 1
ATOM 1883 C CA . THR A 1 243 ? -10.885 -33.398 7.646 1.00 88.06 243 THR A CA 1
ATOM 1884 C C . THR A 1 243 ? -11.744 -33.094 6.409 1.00 88.06 243 THR A C 1
ATOM 1886 O O . THR A 1 243 ? -11.267 -32.589 5.389 1.00 88.06 243 THR A O 1
ATOM 1889 N N . HIS A 1 244 ? -13.047 -33.387 6.466 1.00 86.88 244 HIS A N 1
ATOM 1890 C CA . HIS A 1 244 ? -13.961 -33.120 5.343 1.00 86.88 244 HIS A CA 1
ATOM 1891 C C . HIS A 1 244 ? -13.956 -31.636 4.913 1.00 86.88 244 HIS A C 1
ATOM 1893 O O . HIS A 1 244 ? -14.109 -31.318 3.731 1.00 86.88 244 HIS A O 1
ATOM 1899 N N . LYS A 1 245 ? -13.745 -30.716 5.864 1.00 90.50 245 LYS A N 1
ATOM 1900 C CA . LYS A 1 245 ? -13.678 -29.274 5.600 1.00 90.50 245 LYS A CA 1
ATOM 1901 C C . LYS A 1 245 ? -12.410 -28.904 4.822 1.00 90.50 245 LYS A C 1
ATOM 1903 O O . LYS A 1 245 ? -12.499 -28.151 3.851 1.00 90.50 245 LYS A O 1
ATOM 1908 N N . ASP A 1 246 ? -11.273 -29.490 5.184 1.00 88.25 246 ASP A N 1
ATOM 1909 C CA . ASP A 1 246 ? -9.980 -29.199 4.555 1.00 88.25 246 ASP A CA 1
ATOM 1910 C C . ASP A 1 246 ? -9.874 -29.808 3.158 1.00 88.25 246 ASP A C 1
ATOM 1912 O O . ASP A 1 246 ? -9.444 -29.125 2.227 1.00 88.25 246 ASP A O 1
ATOM 1916 N N . ARG A 1 247 ? -10.403 -31.024 2.956 1.00 90.75 247 ARG A N 1
ATOM 1917 C CA . ARG A 1 247 ? -10.514 -31.633 1.616 1.00 90.75 247 ARG A CA 1
ATOM 1918 C C . ARG A 1 247 ? -11.315 -30.763 0.649 1.00 90.75 247 ARG A C 1
ATOM 1920 O O . ARG A 1 247 ? -10.925 -30.582 -0.504 1.00 90.75 247 ARG A O 1
ATOM 1927 N N . LYS A 1 248 ? -12.415 -30.160 1.115 1.00 91.06 248 LYS A N 1
ATOM 1928 C CA . LYS A 1 248 ? -13.228 -29.248 0.292 1.00 91.06 248 LYS A CA 1
ATOM 1929 C C . LYS A 1 248 ? -12.472 -27.966 -0.078 1.00 91.06 248 LYS A C 1
ATOM 1931 O O . LYS A 1 248 ? -12.657 -27.457 -1.183 1.00 91.06 248 LYS A O 1
ATOM 1936 N N . LYS A 1 249 ? -11.626 -27.446 0.819 1.00 89.50 249 LYS A N 1
ATOM 1937 C CA . LYS A 1 249 ? -10.794 -26.258 0.561 1.00 89.50 249 LYS A CA 1
ATOM 1938 C C . LYS A 1 249 ? -9.656 -26.574 -0.413 1.00 89.50 249 LYS A C 1
ATOM 1940 O O . LYS A 1 249 ? -9.479 -25.835 -1.378 1.00 89.50 249 LYS A O 1
ATOM 1945 N N . ALA A 1 250 ? -8.959 -27.691 -0.210 1.00 87.19 250 ALA A N 1
ATOM 1946 C CA . ALA A 1 250 ? -7.891 -28.151 -1.093 1.00 87.19 250 ALA A CA 1
ATOM 1947 C C . ALA A 1 250 ? -8.404 -28.417 -2.519 1.00 87.19 250 ALA A C 1
ATOM 1949 O O . ALA A 1 250 ? -7.780 -27.986 -3.483 1.00 87.19 250 ALA A O 1
ATOM 1950 N N . ARG A 1 251 ? -9.602 -29.003 -2.667 1.00 87.19 251 ARG A N 1
ATOM 1951 C CA . ARG A 1 251 ? -10.231 -29.206 -3.984 1.00 87.19 251 ARG A CA 1
ATOM 1952 C C . ARG A 1 251 ? -10.468 -27.896 -4.743 1.00 87.19 251 ARG A C 1
ATOM 1954 O O . ARG A 1 251 ? -10.145 -27.816 -5.920 1.00 87.19 251 ARG A O 1
ATOM 1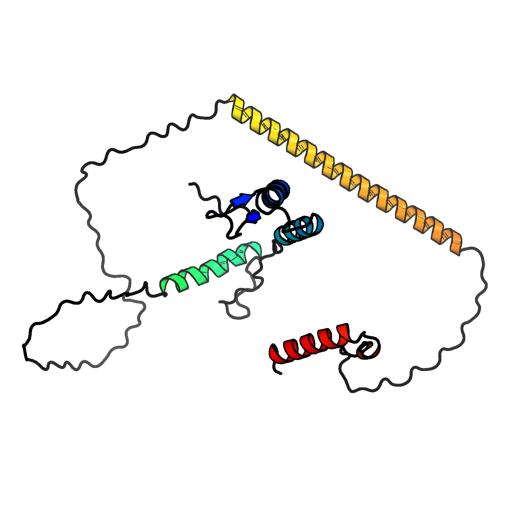961 N N . ARG A 1 252 ? -10.973 -26.856 -4.068 1.00 87.75 252 ARG A N 1
ATOM 1962 C CA . ARG A 1 252 ? -11.155 -25.526 -4.683 1.00 87.75 252 ARG A CA 1
ATOM 1963 C C . ARG A 1 252 ? -9.832 -24.886 -5.090 1.00 87.75 252 ARG A C 1
ATOM 1965 O O . ARG A 1 252 ? -9.795 -24.157 -6.071 1.00 87.75 252 ARG A O 1
ATOM 1972 N N . PHE A 1 253 ? -8.771 -25.131 -4.324 1.00 83.25 253 PHE A N 1
ATOM 1973 C CA . PHE A 1 253 ? -7.439 -24.630 -4.644 1.00 83.25 253 PHE A CA 1
ATOM 1974 C C . PHE A 1 253 ? -6.890 -25.301 -5.908 1.00 83.25 253 PHE A C 1
ATOM 1976 O O . PHE A 1 253 ? -6.457 -24.604 -6.815 1.00 83.25 253 PHE A O 1
ATOM 1983 N N . ILE A 1 254 ? -7.016 -26.628 -6.010 1.00 82.75 254 ILE A N 1
ATOM 1984 C CA . ILE A 1 254 ? -6.610 -27.396 -7.198 1.00 82.75 254 ILE A CA 1
ATOM 1985 C C . ILE A 1 254 ? -7.418 -26.968 -8.431 1.00 82.75 254 ILE A C 1
ATOM 1987 O O . ILE A 1 254 ? -6.836 -26.709 -9.478 1.00 82.75 254 ILE A O 1
ATOM 1991 N N . GLU A 1 255 ? -8.744 -26.838 -8.311 1.00 84.00 255 GLU A N 1
ATOM 1992 C CA . GLU A 1 255 ? -9.601 -26.371 -9.412 1.00 84.00 255 GLU A CA 1
ATOM 1993 C C . GLU A 1 255 ? -9.225 -24.952 -9.871 1.00 84.00 255 GLU A C 1
ATOM 1995 O O . GLU A 1 255 ? -9.262 -24.667 -11.066 1.00 84.00 255 GLU A O 1
ATOM 2000 N N . LYS A 1 256 ? -8.827 -24.075 -8.939 1.00 84.31 256 LYS A N 1
ATOM 2001 C CA . LYS A 1 256 ? -8.371 -22.717 -9.255 1.00 84.31 256 LYS A CA 1
ATOM 2002 C C . LYS A 1 256 ? -7.013 -22.725 -9.961 1.00 84.31 256 LYS A C 1
ATOM 2004 O O . LYS A 1 256 ? -6.895 -22.088 -11.000 1.00 84.31 256 LYS A O 1
ATOM 2009 N N . GLU A 1 257 ? -6.043 -23.471 -9.435 1.00 82.00 257 GLU A N 1
ATOM 2010 C CA . GLU A 1 257 ? -4.699 -23.613 -10.016 1.00 82.00 257 GLU A CA 1
ATOM 2011 C C . GLU A 1 257 ? -4.740 -24.190 -11.437 1.00 82.00 257 GLU A C 1
ATOM 2013 O O . GLU A 1 257 ? -4.102 -23.653 -12.343 1.00 82.00 257 GLU A O 1
ATOM 2018 N N . MET A 1 258 ? -5.562 -25.223 -11.669 1.00 76.44 258 MET A N 1
ATOM 2019 C CA . MET A 1 258 ? -5.747 -25.812 -13.004 1.00 76.44 258 MET A CA 1
ATOM 2020 C C . MET A 1 258 ? -6.340 -24.826 -14.019 1.00 76.44 258 MET A C 1
ATOM 2022 O O . MET A 1 258 ? -6.137 -24.996 -15.218 1.00 76.44 258 MET A O 1
ATOM 2026 N N . PHE A 1 259 ? -7.077 -23.809 -13.564 1.00 76.25 259 PHE A N 1
ATOM 2027 C CA . PHE A 1 259 ? -7.673 -22.798 -14.439 1.00 76.25 259 PHE A CA 1
ATOM 2028 C C . PHE A 1 259 ? -6.719 -21.640 -14.751 1.00 76.25 259 PHE A C 1
ATOM 2030 O O . PHE A 1 259 ? -6.824 -21.030 -15.813 1.00 76.25 259 PHE A O 1
ATOM 2037 N N . THR A 1 260 ? -5.802 -21.318 -13.836 1.00 69.69 260 THR A N 1
ATOM 2038 C CA . THR A 1 260 ? -4.830 -20.227 -14.005 1.00 69.69 260 THR A CA 1
ATOM 2039 C C . THR A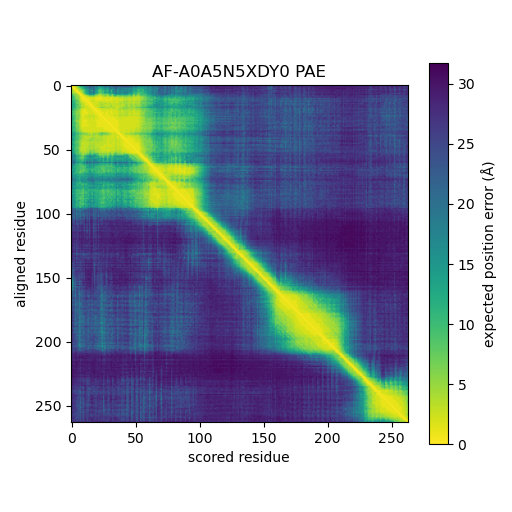 1 260 ? -3.594 -20.628 -14.801 1.00 69.69 260 THR A C 1
ATOM 2041 O O . THR A 1 260 ? -2.993 -19.766 -15.440 1.00 69.69 260 THR A O 1
ATOM 2044 N N . HIS A 1 261 ? -3.244 -21.914 -14.824 1.00 62.34 261 HIS A N 1
ATOM 2045 C CA . HIS A 1 261 ? -2.121 -22.431 -15.604 1.00 62.34 261 HIS A CA 1
ATOM 2046 C C . HIS A 1 261 ? -2.563 -23.627 -16.464 1.00 62.34 261 HIS A C 1
ATOM 2048 O O . HIS A 1 261 ? -2.347 -24.777 -16.074 1.00 62.34 261 HIS A O 1
ATOM 2054 N N . PRO A 1 262 ? -3.209 -23.384 -17.624 1.00 54.62 262 PRO A N 1
ATOM 2055 C CA . PRO A 1 262 ? -3.442 -24.442 -18.597 1.00 54.62 262 PRO A CA 1
ATOM 2056 C C . PRO A 1 262 ? -2.091 -24.898 -19.166 1.00 54.62 262 PRO A C 1
ATOM 2058 O O . PRO A 1 262 ? -1.298 -24.072 -19.615 1.00 54.62 262 PRO A O 1
ATOM 2061 N N . TRP A 1 263 ? -1.832 -26.203 -19.084 1.00 53.19 263 TRP A N 1
ATOM 2062 C CA . TRP A 1 263 ? -0.666 -26.869 -19.671 1.00 53.19 263 TRP A CA 1
ATOM 2063 C C . TRP A 1 263 ? -0.659 -26.775 -21.198 1.00 53.19 263 TRP A C 1
ATOM 2065 O O . TRP A 1 263 ? -1.757 -26.875 -21.796 1.00 53.19 263 TRP A O 1
#

Radius of gyration: 36.37 Å; Cα contacts (8 Å, |Δi|>4): 61; chains: 1; bounding box: 64×100×89 Å

Organism: NCBI:txid41062

=== Feature glossary ===
The record interleaves many kinds of information about one protein. Here is each kind framed as the question it answers.

Q: What does the local fold look like, residue by residue?
A: The Foldseek 3Di string encodes local tertiary geometry as a 20-letter alphabet — one character per residue — derived from the relative positions of nearby Cα atoms. Unlike the amino-acid sequence, 3Di is a direct function of the 3D structure, so two proteins with the same fold have similar 3Di strings even at low sequence identity.

Q: Which residues are in helices, strands, or loops?
A: The SS8 string is DSSP's per-residue secondary-structure call. α-helix (H) means an i→i+4 H-bond ladder; β-strand (E) means the residue participates in a β-sheet; 3₁₀ (G) and π (I) are tighter and wider helices; T/S are turns/bends; '-' is loop.

Q: How big and how compact is the whole molecule?
A: Radius of gyration (Rg) is the root-mean-square distance of Cα atoms from their centroid — a single number for overall size and compactness. A globular domain of N residues has Rg ≈ 2.2·N^0.38 Å; an extended or disordered chain has a much larger Rg. The Cα contact count is the number of residue pairs whose Cα atoms are within 8 Å and are more than four positions apart in sequence — a standard proxy for tertiary packing density. The bounding box is the smallest axis-aligned box enclosing all Cα atoms.

Q: Where is each backbone atom in 3D?
A: Structure coordinates are given as an mmCIF _atom_site loop: one row per atom with element, residue name, chain id, sequence number, and x/y/z position in Å. Only the four main-chain atoms per residue are included here; side chains are omitted to keep the record compact.

Q: What is the amino-acid chain?
A: Primary structure: the covalent order of the twenty standard amino acids along the backbone. Two proteins with the same sequence will (almost always) fold to the same structure; two with 30% identity often share a fold but not the details.

Q: What if only a Cα trace is available?
A: Three-state secondary structure (P-SEA) collapses the eight DSSP classes into helix (a), strand (b), and coil (c). P-SEA assigns these from Cα geometry alone — distances and angles — without requiring backbone oxygens, so it works on any Cα trace.

Q: What family and function is it annotated with?
A: Database cross-references. InterPro integrates a dozen domain/family signature databases into unified entries with residue-range hits. GO terms attach function/process/location labels with evidence codes. CATH codes position the fold in a four-level structural taxonomy. Organism is the NCBI-taxonomy species name.

Q: How confident is the AlphaFold model at each residue?
A: pLDDT is the predicted lDDT-Cα score: AlphaFold's confidence that the local envir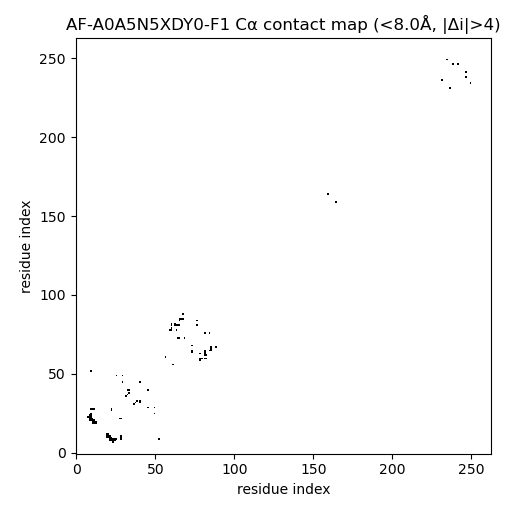onment of each residue (all inter-atomic distances within 15 Å) is correctly placed. It is a per-residue number between 0 and 100, with higher meaning more reliable.

Q: How mobile is each atom in the crystal?
A: B-factor (Debye–Waller factor) reflects atomic displacement in the crystal lattice. It is an experimental observable (units Å²), not a prediction; low values mean the atom is pinned down, high values mean it moves or is heterogeneous across the crystal.

Q: Which residues are buried vs exposed?
A: SASA measures how much of the protein is reachable by solvent. It is computed by rolling a water-sized probe over the atomic surface and summing the exposed area (Å²). Per-residue SASA distinguishes core (buried, low SASA) from surface (exposed, high SASA) residues; total SASA is a whole-molecule size measure.

Q: What do the diagnostic plots show?
A: Plot images: a contact map (which residues are close in 3D, as an N×N binary image), a Ramachandran scatter (backbone torsion angles, revealing secondary-structure composition at a glance), and — for AlphaFold structures — a PAE heatmap (pairwise prediction confidence).

Q: What known structures does this most resemble?
A: The Foldseek neighbor list gives the closest experimentally determined structures in the PDB, ranked by structural alignment. TM-score near 1 means near-identical fold; near 0.3 means only rough topology match. This is how one finds what a novel AlphaFold prediction most resembles in the solved-structure universe.

Q: Are the domains correctly placed relative to each other?
A: Predicted aligned error is AlphaFold's pairwise confidence. Unlike pLDDT (per-residue), PAE is per-residue-pair and captures whether two parts of the structure are correctly placed relative to each other. Units are ångströms of expected positional error.

Q: What do the rendered images show?
A: Structure images are PyMOL renders from six orthogonal camera directions. Cartoon representation draws helices as coils and strands as arrows; sticks shows the backbone as bonds; surface shows the solvent-excluded envelope. Rainbow coloring maps sequence position to hue (blue→red, N→C); chain coloring assigns a distinct color per polypeptide.

Q: What are the backbone torsion angles?
A: φ (phi) and ψ (psi) are the two rotatable backbone dihedrals per residue: φ is the C(i-1)–N–Cα–C torsion, ψ is the N–Cα–C–N(i+1) torsion, both in degrees on (−180°, 180°]. α-helical residues cluster near (−60°, −45°); β-strand residues near (−120°, +130°). A Ramachandran plot is simply a scatter of (φ, ψ) for every residue.